Protein AF-A0A970XMC8-F1 (afdb_monomer)

Sequence (327 aa):
MIIKITETGSLKNILENMGYLFPCGGKGLCGRCKITASEFSPTSLDKRFLSEHELSEGIRLACDKEVVEPVEIDCELREKPKDIKPEHPASYVIFGEKETEIGLTDDGMILENIVLPSCPPITTELKAQFNLHAIEMFEKFKVAKAETIIILGTPERVKAITNIDVPFKYGDMYYAIDMNLPGEDVYIPPVPTPETGSHDLVELLDIPENSLVISGPVFMYKGEDILCITSDKDCISGYGKLAFKATLQYFIQETKPENIFTFENVKESIEAGAKLIERRARYLATELLISNKRKAELNRLAKRTVTMAIADDDLWQDILSKIKLED

Foldseek 3Di:
DKDKDADWFQLLVVVVVVQFDDPQSLPLPPLPFKKQFQPDDEDPSCVVRPDPVCVVSRIHRRSPDTGPHIGIMGGPTDGLPPQDLAPQKEKEWEQEPFWIKIFIDHLLHTNDIDIGGHDPLAQVVLQVVHQVVVVVVCVVSVHQAHQEYEYWYQQSNCCRQPVDDDQDLAWDKDAVVSRVHRYGIYIYGGPLDNGDISLRLLQCLPPDALEWEAEQQWIWHRHQFTEIEGQDNCCPDDLNVLSSLLVLVVCCVPSVGPAYEYCDPDPSSVVVVHDHDHRCSSSSSSVVVNDPPSSVSSSVNSVRYDYDDCPPPPSSVVSSVPDDDDD

Nearest PDB structures (foldseek):
  3vov-assembly1_C  TM=4.344E-01  e=2.287E-04  Thermus thermophilus HB8
  1saz-assembly1_A  TM=3.783E-01  e=1.322E-03  Thermotoga maritima
  8ow9-assembly3_C  TM=3.415E-01  e=9.871E-04  Tannerella forsythia
  8ow9-assembly1_B  TM=3.361E-01  e=3.790E-03  Tannerella forsythia
  4czj-assembly1_A  TM=1.721E-01  e=1.543E-02  Caulobacter vibrioides

Solvent-accessible surface area (backbone atoms only — not comparable to full-atom values): 17811 Å² total; per-residue (Å²): 84,82,44,82,42,78,70,68,45,52,41,39,60,54,40,45,74,76,34,38,52,47,96,65,77,44,69,80,80,73,69,73,45,48,28,39,36,68,88,58,80,86,50,76,66,35,66,70,63,48,53,72,67,46,48,72,72,18,44,39,52,40,45,84,37,71,32,86,61,71,45,68,32,37,42,73,58,51,63,57,69,93,77,64,70,60,88,55,34,27,30,42,36,36,42,45,91,69,36,28,38,41,34,41,27,34,85,54,40,79,76,48,71,52,77,42,76,39,72,66,69,40,41,70,53,49,46,48,58,48,49,56,55,52,48,55,51,24,61,74,47,73,43,92,53,22,57,35,31,38,57,30,18,35,42,64,40,45,26,31,53,64,74,50,85,70,56,36,48,59,50,52,79,45,57,13,67,86,54,77,43,75,33,51,27,28,38,38,61,32,26,46,34,86,81,46,22,26,40,60,59,53,51,51,74,85,48,63,75,42,22,33,37,37,55,86,43,34,38,38,34,33,52,97,46,29,45,33,39,71,50,33,88,49,52,83,48,78,67,19,29,48,35,38,53,23,51,54,51,40,46,50,69,76,66,57,49,82,40,42,36,22,63,59,98,45,68,72,48,47,77,72,60,31,43,77,45,80,87,48,40,74,61,53,50,30,44,45,75,74,27,70,68,53,46,54,51,50,33,54,50,26,65,36,40,44,75,53,82,56,87,82,34,69,66,40,49,56,46,41,75,69,62,74,89,77,134

Secondary structure (DSSP, 8-state):
-EEEE-S-EEHHHHHHHTTBPPTTTTSSSSS--EEE-TTSPP-HHHHHHS-HHHHHTTEEEGGG-EESS-EEEEE-PPB--TT---SSEEEEEEE-SSEEEEEEEETTEEEEEEEEEPPPS-HHHHHHHHHHHHHHHHHHHT-SSEEEEEEEE-HHHHHHHH---S-BSS-EEEEGGGGT-SEEEEEE--B-SSS--HHHHHHGGGSPSSEEEEETTEEEEESSSEEEEE--S--SSHHHHHHHHHHHHHHHHHH--SEEEESS--HHHHHTTPEE----HHHHHHHHHH-HHHHHHHHHHHHHEEE--GGG-HHHHHHHHH-----

Structure (mmCIF, N/CA/C/O backbone):
data_AF-A0A970XMC8-F1
#
_entry.id   AF-A0A970XMC8-F1
#
loop_
_atom_site.group_PDB
_atom_site.id
_atom_site.type_symbol
_atom_site.label_atom_id
_atom_site.label_alt_id
_atom_site.label_comp_id
_atom_site.label_asym_id
_atom_site.label_entity_id
_atom_site.label_seq_id
_atom_site.pdbx_PDB_ins_code
_atom_site.Cartn_x
_atom_site.Cartn_y
_atom_site.Cartn_z
_atom_site.occupancy
_atom_site.B_iso_or_equiv
_atom_site.auth_seq_id
_atom_site.auth_comp_id
_atom_site.auth_asym_id
_atom_site.auth_atom_id
_atom_site.pdbx_PDB_model_num
ATOM 1 N N . MET A 1 1 ? -20.602 22.539 12.066 1.00 83.56 1 MET A N 1
ATOM 2 C CA . MET A 1 1 ? -20.183 23.162 13.344 1.00 83.56 1 MET A CA 1
ATOM 3 C C . MET A 1 1 ? -19.227 24.307 13.050 1.00 83.56 1 MET A C 1
ATOM 5 O O . MET A 1 1 ? -18.286 24.098 12.298 1.00 83.56 1 MET A O 1
ATOM 9 N N . ILE A 1 2 ? -19.413 25.479 13.670 1.00 92.06 2 ILE A N 1
ATOM 10 C CA . ILE A 1 2 ? -18.514 26.625 13.451 1.00 92.06 2 ILE A CA 1
ATOM 11 C C . ILE A 1 2 ? -17.214 26.443 14.243 1.00 92.06 2 ILE A C 1
ATOM 13 O O . ILE A 1 2 ? -17.244 26.298 15.467 1.00 92.06 2 ILE A O 1
ATOM 17 N N . ILE A 1 3 ? -16.079 26.478 13.546 1.00 93.62 3 ILE A N 1
ATOM 18 C CA . ILE A 1 3 ? -14.730 26.389 14.112 1.00 93.62 3 ILE A CA 1
ATOM 19 C C . ILE A 1 3 ? -13.989 27.697 13.835 1.00 93.62 3 ILE A C 1
ATOM 21 O O . ILE A 1 3 ? -13.937 28.163 12.699 1.00 93.62 3 ILE A O 1
ATOM 25 N N . LYS A 1 4 ? -13.380 28.264 14.880 1.00 94.38 4 LYS A N 1
ATOM 26 C CA . LYS A 1 4 ? -12.479 29.417 14.781 1.00 94.38 4 LYS A CA 1
ATOM 27 C C . LYS A 1 4 ? -11.053 28.944 14.555 1.00 94.38 4 LYS A C 1
ATOM 29 O O . LYS A 1 4 ? -10.489 28.289 15.429 1.00 94.38 4 LYS A O 1
ATOM 34 N N . ILE A 1 5 ? -10.476 29.308 13.417 1.00 94.69 5 ILE A N 1
ATOM 35 C CA . ILE A 1 5 ? -9.085 29.022 13.084 1.00 94.69 5 ILE A CA 1
ATOM 36 C C . ILE A 1 5 ? -8.276 30.304 13.249 1.00 94.69 5 ILE A C 1
ATOM 38 O O . ILE A 1 5 ? -8.510 31.288 12.554 1.00 94.69 5 ILE A O 1
ATOM 42 N N . THR A 1 6 ? -7.338 30.304 14.195 1.00 92.44 6 THR A N 1
ATOM 43 C CA . THR A 1 6 ? -6.450 31.448 14.474 1.00 92.44 6 THR A CA 1
ATOM 44 C C . THR A 1 6 ? -5.011 31.210 14.028 1.00 92.44 6 THR A C 1
ATOM 46 O O . THR A 1 6 ? -4.219 32.147 13.990 1.00 92.44 6 THR A O 1
ATOM 49 N N . GLU A 1 7 ? -4.667 29.959 13.730 1.00 90.31 7 GLU A N 1
ATOM 50 C CA . GLU A 1 7 ? -3.353 29.545 13.241 1.00 90.31 7 GLU A CA 1
ATOM 51 C C . GLU A 1 7 ? -3.275 29.714 11.722 1.00 90.31 7 GLU A C 1
ATOM 53 O O . GLU A 1 7 ? -4.257 29.489 11.014 1.00 90.31 7 GLU A O 1
ATOM 58 N N . THR A 1 8 ? -2.105 30.104 11.218 1.00 92.62 8 THR A N 1
ATOM 59 C CA . THR A 1 8 ? -1.834 30.184 9.780 1.00 92.62 8 THR A CA 1
ATOM 60 C C . THR A 1 8 ? -1.193 28.893 9.272 1.00 92.62 8 THR A C 1
ATOM 62 O O . THR A 1 8 ? -0.542 28.167 10.025 1.00 92.62 8 THR A O 1
ATOM 65 N N . GLY A 1 9 ? -1.363 28.606 7.984 1.00 91.44 9 GLY A N 1
ATOM 66 C CA . GLY A 1 9 ? -0.831 27.413 7.325 1.00 91.44 9 GLY A CA 1
ATOM 67 C C . GLY A 1 9 ? -1.918 26.523 6.720 1.00 91.44 9 GLY A C 1
ATOM 68 O O . GLY A 1 9 ? -3.064 26.936 6.549 1.00 91.44 9 GLY A O 1
ATOM 69 N N . SER A 1 10 ? -1.568 25.277 6.399 1.00 95.19 10 SER A N 1
ATOM 70 C CA . SER A 1 10 ? -2.494 24.332 5.767 1.00 95.19 10 SER A CA 1
ATOM 71 C C . SER A 1 10 ? -3.699 24.034 6.657 1.00 95.19 10 SER A C 1
ATOM 73 O O . SER A 1 10 ? -3.563 23.460 7.743 1.00 95.19 10 SER A O 1
ATOM 75 N N . LEU A 1 11 ? -4.899 24.336 6.153 1.00 95.69 11 LEU A N 1
ATOM 76 C CA . LEU A 1 11 ? -6.152 24.075 6.861 1.00 95.69 11 LEU A CA 1
ATOM 77 C C . LEU A 1 11 ? -6.327 22.584 7.167 1.00 95.69 11 LEU A C 1
ATOM 79 O O . LEU A 1 11 ? -6.847 22.222 8.220 1.00 95.69 11 LEU A O 1
ATOM 83 N N . LYS A 1 12 ? -5.843 21.714 6.273 1.00 94.19 12 LYS A N 1
ATOM 84 C CA . LYS A 1 12 ? -5.821 20.265 6.485 1.00 94.19 12 LYS A CA 1
ATOM 85 C C . LYS A 1 12 ? -5.078 19.911 7.774 1.00 94.19 12 LYS A C 1
ATOM 87 O O . LYS A 1 12 ? -5.649 19.246 8.632 1.00 94.19 12 LYS A O 1
ATOM 92 N N . ASN A 1 13 ? -3.834 20.370 7.908 1.00 88.88 13 ASN A N 1
ATOM 93 C CA . ASN A 1 13 ? -2.983 20.028 9.047 1.00 88.88 13 ASN A CA 1
ATOM 94 C C . ASN A 1 13 ? -3.560 20.582 10.353 1.00 88.88 13 ASN A C 1
ATOM 96 O O . ASN A 1 13 ? -3.583 19.878 11.360 1.00 88.88 13 ASN A O 1
ATOM 100 N N . ILE A 1 14 ? -4.073 21.816 10.323 1.00 94.88 14 ILE A N 1
ATOM 101 C CA . ILE A 1 14 ? -4.727 22.434 11.483 1.00 94.88 14 ILE A CA 1
ATOM 102 C C . ILE A 1 14 ? -5.914 21.570 11.934 1.00 94.88 14 ILE A C 1
ATOM 104 O O . ILE A 1 14 ? -6.003 21.195 13.101 1.00 94.88 14 ILE A O 1
ATOM 108 N N . LEU A 1 15 ? -6.796 21.179 11.010 1.00 93.31 15 LEU A N 1
ATOM 109 C CA . LEU A 1 15 ? -7.957 20.349 11.335 1.00 93.31 15 LEU A CA 1
ATOM 110 C C . LEU A 1 15 ? -7.567 18.933 11.785 1.00 93.31 15 LEU A C 1
ATOM 112 O O . LEU A 1 15 ? -8.161 18.414 12.727 1.00 93.31 15 LEU A O 1
ATOM 116 N N . GLU A 1 16 ? -6.554 18.309 11.187 1.00 88.12 16 GLU A N 1
ATOM 117 C CA . GLU A 1 16 ? -6.047 17.009 11.650 1.00 88.12 16 GLU A CA 1
ATOM 118 C C . GLU A 1 16 ? -5.485 17.081 13.078 1.00 88.12 16 GLU A C 1
ATOM 120 O O . GLU A 1 16 ? -5.754 16.178 13.879 1.00 88.12 16 GLU A O 1
ATOM 125 N N . ASN A 1 17 ? -4.780 18.167 13.420 1.00 84.50 17 ASN A N 1
ATOM 126 C CA . ASN A 1 17 ? -4.265 18.432 14.768 1.00 84.50 17 ASN A CA 1
ATOM 127 C C . ASN A 1 17 ? -5.389 18.683 15.781 1.00 84.50 17 ASN A C 1
ATOM 129 O O . ASN A 1 17 ? -5.299 18.252 16.929 1.00 84.50 17 ASN A O 1
ATOM 133 N N . MET A 1 18 ? -6.481 19.316 15.347 1.00 88.81 18 MET A N 1
ATOM 134 C CA . MET A 1 18 ? -7.708 19.463 16.139 1.00 88.81 18 MET A CA 1
ATOM 135 C C . MET A 1 18 ? -8.515 18.158 16.245 1.00 88.81 18 MET A C 1
ATOM 137 O O . MET A 1 18 ? -9.539 18.118 16.927 1.00 88.81 18 MET A O 1
ATOM 141 N N . GLY A 1 19 ? -8.055 17.088 15.594 1.00 84.19 19 GLY A N 1
ATOM 142 C CA . GLY A 1 19 ? -8.651 15.766 15.673 1.00 84.19 19 GLY A CA 1
ATOM 143 C C . GLY A 1 19 ? -9.734 15.508 14.635 1.00 84.19 19 GLY A C 1
ATOM 144 O O . GLY A 1 19 ? -10.533 14.618 14.860 1.00 84.19 19 GLY A O 1
ATOM 145 N N . TYR A 1 20 ? -9.798 16.213 13.509 1.00 89.38 20 TYR A N 1
ATOM 146 C CA . TYR A 1 20 ? -10.735 15.886 12.425 1.00 89.38 20 TYR A CA 1
ATOM 147 C C . TYR A 1 20 ? -10.155 14.845 11.459 1.00 89.38 20 TYR A C 1
ATOM 149 O O . TYR A 1 20 ? -8.945 14.762 11.240 1.00 89.38 20 TYR A O 1
ATOM 157 N N . LEU A 1 21 ? -11.033 14.029 10.873 1.00 82.50 21 LEU A N 1
ATOM 158 C CA . LEU A 1 21 ? -10.689 13.011 9.883 1.00 82.50 21 LEU A CA 1
ATOM 159 C C . LEU A 1 21 ? -10.948 13.509 8.464 1.00 82.50 21 LEU A C 1
ATOM 161 O O . LEU A 1 21 ? -12.037 13.980 8.137 1.00 82.50 21 LEU A O 1
ATOM 165 N N . PHE A 1 22 ? -9.976 13.286 7.582 1.00 87.75 22 PHE A N 1
ATOM 166 C CA . PHE A 1 22 ? -10.156 13.474 6.149 1.00 87.75 22 PHE A CA 1
ATOM 167 C C . PHE A 1 22 ? -10.472 12.135 5.470 1.00 87.75 22 PHE A C 1
ATOM 169 O O . PHE A 1 22 ? -9.628 11.238 5.492 1.00 87.75 22 PHE A O 1
ATOM 176 N N . PRO A 1 23 ? -11.606 11.998 4.754 1.00 77.56 23 PRO A N 1
ATOM 177 C CA . PRO A 1 23 ? -12.037 10.718 4.171 1.00 77.56 23 PRO A CA 1
ATOM 178 C C . PRO A 1 23 ? -11.107 10.091 3.119 1.00 77.56 23 PRO A C 1
ATOM 180 O O . PRO A 1 23 ? -11.383 9.000 2.635 1.00 77.56 23 PRO A O 1
ATOM 183 N N . CYS A 1 24 ? -10.070 10.804 2.681 1.00 76.94 24 CYS A N 1
ATOM 184 C CA . CYS A 1 24 ? -9.026 10.295 1.783 1.00 76.94 24 CYS A CA 1
ATOM 185 C C . CYS A 1 24 ? -7.613 10.653 2.278 1.00 76.94 24 CYS A C 1
ATOM 187 O O . CYS A 1 24 ? -6.687 10.730 1.474 1.00 76.94 24 CYS A O 1
ATOM 189 N N . GLY A 1 25 ? -7.464 10.990 3.566 1.00 79.69 25 GLY A N 1
ATOM 190 C CA . GLY A 1 25 ? -6.218 11.536 4.123 1.00 79.69 25 GLY A CA 1
ATOM 191 C C . GLY A 1 25 ? -5.861 12.936 3.601 1.00 79.69 25 GLY A C 1
ATOM 192 O O . GLY A 1 25 ? -4.703 13.335 3.615 1.00 79.69 25 GLY A O 1
ATOM 193 N N . GLY A 1 26 ? -6.841 13.671 3.065 1.00 85.81 26 GLY A N 1
ATOM 194 C CA . GLY A 1 26 ? -6.651 15.041 2.584 1.00 85.81 26 GLY A CA 1
ATOM 195 C C . GLY A 1 26 ? -5.879 15.143 1.264 1.00 85.81 26 GLY A C 1
ATOM 196 O O . GLY A 1 26 ? -5.198 16.130 1.032 1.00 85.81 26 GLY A O 1
ATOM 197 N N . LYS A 1 27 ? -5.982 14.134 0.391 1.00 80.62 27 LYS A N 1
ATOM 198 C CA . LYS A 1 27 ? -5.235 14.042 -0.881 1.00 80.62 27 LYS A CA 1
ATOM 199 C C . LYS A 1 27 ? -5.943 14.664 -2.096 1.00 80.62 27 LYS A C 1
ATOM 201 O O . LYS A 1 27 ? -5.482 14.511 -3.220 1.00 80.62 27 LYS A O 1
ATOM 206 N N . GLY A 1 28 ? -7.116 15.272 -1.908 1.00 86.69 28 GLY A N 1
ATOM 207 C CA . GLY A 1 28 ? -7.923 15.801 -3.015 1.00 86.69 28 GLY A CA 1
ATOM 208 C C . GLY A 1 28 ? -8.466 14.736 -3.979 1.00 86.69 28 GLY A C 1
ATOM 209 O O . GLY A 1 28 ? -8.611 14.973 -5.174 1.00 86.69 28 GLY A O 1
ATOM 210 N N . LEU A 1 29 ? -8.765 13.534 -3.480 1.00 78.12 29 LEU A N 1
ATOM 211 C CA . LEU A 1 29 ? -9.195 12.419 -4.337 1.00 78.12 29 LEU A CA 1
ATOM 212 C C . LEU A 1 29 ? -10.705 12.162 -4.324 1.00 78.12 29 LEU A C 1
ATOM 214 O O . LEU A 1 29 ? -11.212 11.530 -5.243 1.00 78.12 29 LEU A O 1
ATOM 218 N N . CYS A 1 30 ? -11.423 12.616 -3.291 1.00 76.81 30 CYS A N 1
ATOM 219 C CA . CYS A 1 30 ? -12.801 12.170 -3.053 1.00 76.81 30 CYS A CA 1
ATOM 220 C C . CYS A 1 30 ? -13.870 13.271 -3.015 1.00 76.81 30 CYS A C 1
ATOM 222 O O . CYS A 1 30 ? -15.047 12.935 -3.009 1.00 76.81 30 CYS A O 1
ATOM 224 N N . GLY A 1 31 ? -13.508 14.556 -2.925 1.00 88.38 31 GLY A N 1
ATOM 225 C CA . GLY A 1 31 ? -14.493 15.647 -2.820 1.00 88.38 31 GLY A CA 1
ATOM 226 C C . GLY A 1 31 ? -15.345 15.655 -1.537 1.00 88.38 31 GLY A C 1
ATOM 227 O O . GLY A 1 31 ? -16.358 16.344 -1.479 1.00 88.38 31 GLY A O 1
ATOM 228 N N . ARG A 1 32 ? -14.965 14.881 -0.506 1.00 88.62 32 ARG A N 1
ATOM 229 C CA . ARG A 1 32 ? -15.770 14.684 0.720 1.00 88.62 32 ARG A CA 1
ATOM 230 C C . ARG A 1 32 ? -15.373 15.560 1.909 1.00 88.62 32 ARG A C 1
ATOM 232 O O . ARG A 1 32 ? -16.013 15.478 2.945 1.00 88.62 32 ARG A O 1
ATOM 239 N N . CYS A 1 33 ? -14.319 16.368 1.799 1.00 93.69 33 CYS A N 1
ATOM 240 C CA . CYS A 1 33 ? -13.884 17.247 2.890 1.00 93.69 33 CYS A CA 1
ATOM 241 C C . CYS A 1 33 ? -14.518 18.637 2.798 1.00 93.69 33 CYS A C 1
ATOM 243 O O . CYS A 1 33 ? -13.817 19.645 2.771 1.00 93.69 33 CYS A O 1
ATOM 245 N N . LYS A 1 34 ? -15.845 18.671 2.671 1.00 94.12 34 LYS A N 1
ATOM 246 C CA . LYS A 1 34 ? -16.593 19.909 2.469 1.00 94.12 34 LYS A CA 1
ATOM 247 C C . LYS A 1 34 ? -16.615 20.744 3.749 1.00 94.12 34 LYS A C 1
ATOM 249 O O . LYS A 1 34 ? -16.816 20.215 4.840 1.00 94.12 34 LYS A O 1
ATOM 254 N N . ILE A 1 35 ? -16.402 22.038 3.576 1.00 95.50 35 ILE A N 1
ATOM 255 C CA . ILE A 1 35 ? -16.560 23.085 4.583 1.00 95.50 35 ILE A CA 1
ATOM 256 C C . ILE A 1 35 ? -17.308 24.250 3.941 1.00 95.50 35 ILE A C 1
ATOM 258 O O . ILE A 1 35 ? -17.208 24.441 2.726 1.00 95.50 35 ILE A O 1
ATOM 262 N N . THR A 1 36 ? -17.995 25.055 4.738 1.00 96.38 36 THR A N 1
ATOM 263 C CA . THR A 1 36 ? -18.555 26.333 4.281 1.00 96.38 36 THR A CA 1
ATOM 264 C C . THR A 1 36 ? -17.663 27.453 4.788 1.00 96.38 36 THR A C 1
ATOM 266 O O . THR A 1 36 ? -17.520 27.642 5.996 1.00 96.38 36 THR A O 1
ATOM 269 N N . ALA A 1 37 ? -17.017 28.148 3.854 1.00 92.88 37 ALA A N 1
ATOM 270 C CA . ALA A 1 37 ? -16.046 29.203 4.122 1.00 92.88 37 ALA A CA 1
ATOM 271 C C . ALA A 1 37 ? -15.888 30.066 2.861 1.00 92.88 37 ALA A C 1
ATOM 273 O O . ALA A 1 37 ? -15.104 29.760 1.954 1.00 92.88 37 ALA A O 1
ATOM 274 N N . SER A 1 38 ? -16.694 31.125 2.780 1.00 88.44 38 SER A N 1
ATOM 275 C CA . SER A 1 38 ? -16.763 32.023 1.618 1.00 88.44 38 SER A CA 1
ATOM 276 C C . SER A 1 38 ? -15.480 32.835 1.392 1.00 88.44 38 SER A C 1
ATOM 278 O O . SER A 1 38 ? -15.210 33.269 0.272 1.00 88.44 38 SER A O 1
ATOM 280 N N . GLU A 1 39 ? -14.674 32.975 2.440 1.00 89.50 39 GLU A N 1
ATOM 281 C CA . GLU A 1 39 ? -13.392 33.671 2.501 1.00 89.50 39 GLU A CA 1
ATOM 282 C C . GLU A 1 39 ? -12.324 32.978 1.646 1.00 89.50 39 GLU A C 1
ATOM 284 O O . GLU A 1 39 ? -11.429 33.630 1.106 1.00 89.50 39 GLU A O 1
ATOM 289 N N . PHE A 1 40 ? -12.425 31.657 1.464 1.00 93.62 40 PHE A N 1
ATOM 290 C CA . PHE A 1 40 ? -11.534 30.935 0.564 1.00 93.62 40 PHE A CA 1
ATOM 291 C C . PHE A 1 40 ? -11.996 31.061 -0.889 1.00 93.62 40 PHE A C 1
ATOM 293 O O . PHE A 1 40 ? -13.154 30.811 -1.244 1.00 93.62 40 PHE A O 1
ATOM 300 N N . SER A 1 41 ? -11.050 31.356 -1.779 1.00 93.75 41 SER A N 1
ATOM 301 C CA . SER A 1 41 ? -11.297 31.310 -3.222 1.00 93.75 41 SER A CA 1
ATOM 302 C C . SER A 1 41 ? -11.427 29.860 -3.724 1.00 93.75 41 SER A C 1
ATOM 304 O O . SER A 1 41 ? -10.675 28.995 -3.268 1.00 93.75 41 SER A O 1
ATOM 306 N N . PRO A 1 42 ? -12.337 29.569 -4.678 1.00 94.75 42 PRO A N 1
ATOM 307 C CA . PRO A 1 42 ? -12.413 28.259 -5.318 1.00 94.75 42 PRO A CA 1
ATOM 308 C C . PRO A 1 42 ? -11.127 27.897 -6.070 1.00 94.75 42 PRO A C 1
ATOM 310 O O . PRO A 1 42 ? -10.622 28.664 -6.892 1.00 94.75 42 PRO A O 1
ATOM 313 N N . THR A 1 43 ? -10.651 26.682 -5.851 1.00 95.00 43 THR A N 1
ATOM 314 C CA . THR A 1 43 ? -9.489 26.069 -6.506 1.00 95.00 43 THR A CA 1
ATOM 315 C C . THR A 1 43 ? -9.903 25.231 -7.724 1.00 95.00 43 THR A C 1
ATOM 317 O O . THR A 1 43 ? -11.088 25.044 -8.016 1.00 95.00 43 THR A O 1
ATOM 320 N N . SER A 1 44 ? -8.923 24.686 -8.453 1.00 94.44 44 SER A N 1
ATOM 321 C CA . SER A 1 44 ? -9.178 23.675 -9.491 1.00 94.44 44 SER A CA 1
ATOM 322 C C . SER A 1 44 ? -9.790 22.394 -8.918 1.00 94.44 44 SER A C 1
ATOM 324 O O . SER A 1 44 ? -10.585 21.742 -9.595 1.00 94.44 44 SER A O 1
ATOM 326 N N . LEU A 1 45 ? -9.459 22.050 -7.672 1.00 92.81 45 LEU A N 1
ATOM 327 C CA . LEU A 1 45 ? -9.987 20.879 -6.991 1.00 92.81 45 LEU A CA 1
ATOM 328 C C . LEU A 1 45 ? -11.455 21.064 -6.604 1.00 92.81 45 LEU A C 1
ATOM 330 O O . LEU A 1 45 ? -12.260 20.162 -6.826 1.00 92.81 45 LEU A O 1
ATOM 334 N N . ASP A 1 46 ? -11.815 22.242 -6.093 1.00 96.06 46 ASP A N 1
ATOM 335 C CA . ASP A 1 46 ? -13.208 22.578 -5.788 1.00 96.06 46 ASP A CA 1
ATOM 336 C C . ASP A 1 46 ? -14.068 22.447 -7.046 1.00 96.06 46 ASP A C 1
ATOM 338 O O . ASP A 1 46 ? -15.063 21.731 -7.047 1.00 96.06 46 ASP A O 1
ATOM 342 N N . LYS A 1 47 ? -13.618 23.041 -8.158 1.00 95.75 47 LYS A N 1
ATOM 343 C CA . LYS A 1 47 ? -14.312 22.977 -9.456 1.00 95.75 47 LYS A CA 1
ATOM 344 C C . LYS A 1 47 ? -14.428 21.561 -10.022 1.00 95.75 47 LYS A C 1
ATOM 346 O O . LYS A 1 47 ? -15.282 21.310 -10.863 1.00 95.75 47 LYS A O 1
ATOM 351 N N . ARG A 1 48 ? -13.559 20.640 -9.597 1.00 94.19 48 ARG A N 1
ATOM 352 C CA . ARG A 1 48 ? -13.595 19.237 -10.026 1.00 94.19 48 ARG A CA 1
ATOM 353 C C . ARG A 1 48 ? -14.699 18.441 -9.326 1.00 94.19 48 ARG A C 1
ATOM 355 O O . ARG A 1 48 ? -15.202 17.490 -9.917 1.00 94.19 48 ARG A O 1
ATOM 362 N N . PHE A 1 49 ? -15.033 18.779 -8.081 1.00 91.06 49 PHE A N 1
ATOM 363 C CA . PHE A 1 49 ? -15.908 17.959 -7.229 1.00 91.06 49 PHE A CA 1
ATOM 364 C C . PHE A 1 49 ? -17.196 18.652 -6.775 1.00 91.06 49 PHE A C 1
ATOM 366 O O . PHE A 1 49 ? -18.120 17.957 -6.358 1.00 91.06 49 PHE A O 1
ATOM 373 N N . LEU A 1 50 ? -17.253 19.983 -6.817 1.00 94.00 50 LEU A N 1
ATOM 374 C CA . LEU A 1 50 ? -18.388 20.785 -6.368 1.00 94.00 50 LEU A CA 1
ATOM 375 C C . LEU A 1 50 ? -19.118 21.389 -7.568 1.00 94.00 50 LEU A C 1
ATOM 377 O O . LEU A 1 50 ? -18.502 21.805 -8.551 1.00 94.00 50 LEU A O 1
ATOM 381 N N . SER A 1 51 ? -20.441 21.453 -7.470 1.00 94.50 51 SER A N 1
ATOM 382 C CA . SER A 1 51 ? -21.298 22.144 -8.432 1.00 94.50 51 SER A CA 1
ATOM 383 C C . SER A 1 51 ? -21.185 23.667 -8.307 1.00 94.50 51 SER A C 1
ATOM 385 O O . SER A 1 51 ? -20.788 24.200 -7.271 1.00 94.50 51 SER A O 1
ATOM 387 N N . GLU A 1 52 ? -21.591 24.397 -9.349 1.00 95.44 52 GLU A N 1
ATOM 388 C CA . GLU A 1 52 ? -21.626 25.868 -9.309 1.00 95.44 52 GLU A CA 1
ATOM 389 C C . GLU A 1 52 ? -22.521 26.406 -8.183 1.00 95.44 52 GLU A C 1
ATOM 391 O O . GLU A 1 52 ? -22.183 27.413 -7.564 1.00 95.44 52 GLU A O 1
ATOM 396 N N . HIS A 1 53 ? -23.618 25.704 -7.873 1.00 95.12 53 HIS A N 1
ATOM 397 C CA . HIS A 1 53 ? -24.498 26.039 -6.754 1.00 95.12 53 HIS A CA 1
ATOM 398 C C . HIS A 1 53 ? -23.756 25.951 -5.417 1.00 95.12 53 HIS A C 1
ATOM 400 O O . HIS A 1 53 ? -23.703 26.933 -4.684 1.00 95.12 53 HIS A O 1
ATOM 406 N N . GLU A 1 54 ? -23.100 24.821 -5.142 1.00 95.06 54 GLU A N 1
ATOM 407 C CA . GLU A 1 54 ? -22.317 24.631 -3.914 1.00 95.06 54 GLU A CA 1
ATOM 408 C C . GLU A 1 54 ? -21.201 25.680 -3.788 1.00 95.06 54 GLU A C 1
ATOM 410 O O . GLU A 1 54 ? -20.988 26.255 -2.720 1.00 95.06 54 GLU A O 1
ATOM 415 N N . LEU A 1 55 ? -20.513 25.994 -4.892 1.00 95.50 55 LEU A N 1
ATOM 416 C CA . LEU A 1 55 ? -19.496 27.047 -4.905 1.00 95.50 55 LEU A CA 1
ATOM 417 C C . LEU A 1 55 ? -20.084 28.423 -4.563 1.00 95.50 55 LEU A C 1
ATOM 419 O O . LEU A 1 55 ? -19.439 29.184 -3.831 1.00 95.50 55 LEU A O 1
ATOM 423 N N . SER A 1 56 ? -21.284 28.728 -5.069 1.00 94.69 56 SER A N 1
ATOM 424 C CA . SER A 1 56 ? -22.002 29.982 -4.805 1.00 94.69 56 SER A CA 1
ATOM 425 C C . SER A 1 56 ? -22.500 30.097 -3.362 1.00 94.69 56 SER A C 1
ATOM 427 O O . SER A 1 56 ? -22.534 31.197 -2.818 1.00 94.69 56 SER A O 1
ATOM 429 N N . GLU A 1 57 ? -22.781 28.967 -2.712 1.00 95.31 57 GLU A N 1
ATOM 430 C CA . GLU A 1 57 ? -23.133 28.885 -1.289 1.00 95.31 57 GLU A CA 1
ATOM 431 C C . GLU A 1 57 ? -21.909 28.979 -0.361 1.00 95.31 57 GLU A C 1
ATOM 433 O O . GLU A 1 57 ? -22.045 28.943 0.859 1.00 95.31 57 GLU A O 1
ATOM 438 N N . GLY A 1 58 ? -20.699 29.123 -0.915 1.00 95.31 58 GLY A N 1
ATOM 439 C CA . GLY A 1 58 ? -19.466 29.231 -0.133 1.00 95.31 58 GLY A CA 1
ATOM 440 C C . GLY A 1 58 ? -18.866 27.884 0.276 1.00 95.31 58 GLY A C 1
ATOM 441 O O . GLY A 1 58 ? -17.946 27.862 1.095 1.00 95.31 58 GLY A O 1
ATOM 442 N N . ILE A 1 59 ? -19.329 26.771 -0.302 1.00 96.31 59 ILE A N 1
ATOM 443 C CA . ILE A 1 59 ? -18.774 25.441 -0.031 1.00 96.31 59 ILE A CA 1
ATOM 444 C C . ILE A 1 59 ? -17.411 25.302 -0.709 1.00 96.31 59 ILE A C 1
ATOM 446 O O . ILE A 1 59 ? -17.216 25.687 -1.869 1.00 96.31 59 ILE A O 1
ATOM 450 N N . ARG A 1 60 ? -16.453 24.743 0.026 1.00 96.62 60 ARG A N 1
ATOM 451 C CA . ARG A 1 60 ? -15.075 24.482 -0.395 1.00 96.62 60 ARG A CA 1
ATOM 452 C C . ARG A 1 60 ? -14.625 23.116 0.108 1.00 96.62 60 ARG A C 1
ATOM 454 O O . ARG A 1 60 ? -15.178 22.580 1.063 1.00 96.62 60 ARG A O 1
ATOM 461 N N . LEU A 1 61 ? -13.597 22.555 -0.509 1.00 96.06 61 LEU A N 1
ATOM 462 C CA . LEU A 1 61 ? -12.865 21.404 0.003 1.00 96.06 61 LEU A CA 1
ATOM 463 C C . LEU A 1 61 ? -11.741 21.890 0.913 1.00 96.06 61 LEU A C 1
ATOM 465 O O . LEU A 1 61 ? -10.940 22.717 0.498 1.00 96.06 61 LEU A O 1
ATOM 469 N N . ALA A 1 62 ? -11.670 21.381 2.140 1.00 96.25 62 ALA A N 1
ATOM 470 C CA . ALA A 1 62 ? -10.694 21.817 3.139 1.00 96.25 62 ALA A CA 1
ATOM 471 C C . ALA A 1 62 ? -9.265 21.322 2.872 1.00 96.25 62 ALA A C 1
ATOM 473 O O . ALA A 1 62 ? -8.306 21.921 3.350 1.00 96.25 62 ALA A O 1
ATOM 474 N N . CYS A 1 63 ? -9.105 20.210 2.145 1.00 94.62 63 CYS A N 1
ATOM 475 C CA . CYS A 1 63 ? -7.822 19.511 2.053 1.00 94.62 63 CYS A CA 1
ATOM 476 C C . CYS A 1 63 ? -6.722 20.262 1.290 1.00 94.62 63 CYS A C 1
ATOM 478 O O . CYS A 1 63 ? -5.562 19.881 1.395 1.00 94.62 63 CYS A O 1
ATOM 480 N N . ASP A 1 64 ? -7.078 21.286 0.518 1.00 94.19 64 ASP A N 1
ATOM 481 C CA . ASP A 1 64 ? -6.169 22.067 -0.325 1.00 94.19 64 ASP A CA 1
ATOM 482 C C . ASP A 1 64 ? -6.250 23.580 -0.043 1.00 94.19 64 ASP A C 1
ATOM 484 O O . ASP A 1 64 ? -5.924 24.392 -0.909 1.00 94.19 64 ASP A O 1
ATOM 488 N N . LYS A 1 65 ? -6.708 23.972 1.155 1.00 95.81 65 LYS A N 1
ATOM 489 C CA . LYS A 1 65 ? -6.804 25.380 1.573 1.00 95.81 65 LYS A CA 1
ATOM 490 C C . LYS A 1 65 ? -5.681 25.774 2.516 1.00 95.81 65 LYS A C 1
ATOM 492 O O . LYS A 1 65 ? -5.276 24.997 3.379 1.00 95.81 65 LYS A O 1
ATOM 497 N N . GLU A 1 66 ? -5.241 27.017 2.360 1.00 95.75 66 GLU A N 1
ATOM 498 C CA . GLU A 1 66 ? -4.204 27.649 3.167 1.00 95.75 66 GLU A CA 1
ATOM 499 C C . GLU A 1 66 ? -4.816 28.820 3.942 1.00 95.75 66 GLU A C 1
ATOM 501 O O . GLU A 1 66 ? -5.459 29.693 3.355 1.00 95.75 66 GLU A O 1
ATOM 506 N N . VAL A 1 67 ? -4.625 28.835 5.257 1.00 95.88 67 VAL A N 1
ATOM 507 C CA . VAL A 1 67 ? -5.086 29.890 6.159 1.00 95.88 67 VAL A CA 1
ATOM 508 C C . VAL A 1 67 ? -4.000 30.956 6.258 1.00 95.88 67 VAL A C 1
ATOM 510 O O . VAL A 1 67 ? -2.919 30.703 6.788 1.00 95.88 67 VAL A O 1
ATOM 513 N N . VAL A 1 68 ? -4.279 32.154 5.750 1.00 94.56 68 VAL A N 1
ATOM 514 C CA . VAL A 1 68 ? -3.355 33.303 5.819 1.00 94.56 68 VAL A CA 1
ATOM 515 C C . VAL A 1 68 ? -3.750 34.320 6.889 1.00 94.56 68 VAL A C 1
ATOM 517 O O . VAL A 1 68 ? -2.894 35.035 7.402 1.00 94.56 68 VAL A O 1
ATOM 520 N N . GLU A 1 69 ? -5.028 34.347 7.262 1.00 92.94 69 GLU A N 1
ATOM 521 C CA . GLU A 1 69 ? -5.614 35.207 8.289 1.00 92.94 69 GLU A CA 1
ATOM 522 C C . GLU A 1 69 ? -6.654 34.401 9.085 1.00 92.94 69 GLU A C 1
ATOM 524 O O . GLU A 1 69 ? -7.156 33.397 8.566 1.00 92.94 69 GLU A O 1
ATOM 529 N N . PRO A 1 70 ? -6.988 34.799 10.329 1.00 94.31 70 PRO A N 1
ATOM 530 C CA . PRO A 1 70 ? -7.991 34.098 11.119 1.00 94.31 70 PRO A CA 1
ATOM 531 C C . PRO A 1 70 ? -9.332 33.988 10.390 1.00 94.31 70 PRO A C 1
ATOM 533 O O . PRO A 1 70 ? -9.846 34.980 9.874 1.00 94.31 70 PRO A O 1
ATOM 536 N N . VAL A 1 71 ? -9.911 32.790 10.383 1.00 95.12 71 VAL A N 1
ATOM 537 C CA . VAL A 1 71 ? -11.134 32.477 9.633 1.00 95.12 71 VAL A CA 1
ATOM 538 C C . VAL A 1 71 ? -12.092 31.648 10.482 1.00 95.12 71 VAL A C 1
ATOM 540 O O . VAL A 1 71 ? -11.678 30.811 11.290 1.00 95.12 71 VAL A O 1
ATOM 543 N N . GLU A 1 72 ? -13.388 31.884 10.304 1.00 95.69 72 GLU A N 1
ATOM 544 C CA . GLU A 1 72 ? -14.442 31.019 10.824 1.00 95.69 72 GLU A CA 1
ATOM 545 C C . GLU A 1 72 ? -14.923 30.105 9.703 1.00 95.69 72 GLU A C 1
ATOM 547 O O . GLU A 1 72 ? -15.249 30.569 8.615 1.00 95.69 72 GLU A O 1
ATOM 552 N N . ILE A 1 73 ? -14.959 28.802 9.962 1.00 95.56 73 ILE A N 1
ATOM 553 C CA . ILE A 1 73 ? -15.448 27.825 8.989 1.00 95.56 73 ILE A CA 1
ATOM 554 C C . ILE A 1 73 ? -16.607 27.040 9.581 1.00 95.56 73 ILE A C 1
ATOM 556 O O . ILE A 1 73 ? -16.562 26.661 10.754 1.00 95.56 73 ILE A O 1
ATOM 560 N N . ASP A 1 74 ? -17.617 26.738 8.770 1.00 96.06 74 ASP A N 1
ATOM 561 C CA . ASP A 1 74 ? -18.570 25.687 9.110 1.00 96.06 74 ASP A CA 1
ATOM 562 C C . ASP A 1 74 ? -18.011 24.344 8.640 1.00 96.06 74 ASP A C 1
ATOM 564 O O . ASP A 1 74 ? -17.834 24.098 7.444 1.00 96.06 74 ASP A O 1
ATOM 568 N N . CYS A 1 75 ? -17.670 23.490 9.597 1.00 89.69 75 CYS A N 1
ATOM 569 C CA . CYS A 1 75 ? -17.045 22.205 9.357 1.00 89.69 75 CYS A CA 1
ATOM 570 C C . CYS A 1 75 ? -18.024 21.067 9.651 1.00 89.69 75 CYS A C 1
ATOM 572 O O . CYS A 1 75 ? -18.578 20.968 10.753 1.00 89.69 75 CYS A O 1
ATOM 574 N N . GLU A 1 76 ? -18.198 20.187 8.666 1.00 85.38 76 GLU A N 1
ATOM 575 C CA . GLU A 1 76 ? -18.977 18.945 8.774 1.00 85.38 76 GLU A CA 1
ATOM 576 C C . GLU A 1 76 ? -18.084 17.695 8.790 1.00 85.38 76 GLU A C 1
ATOM 578 O O . GLU A 1 76 ? -18.571 16.563 8.748 1.00 85.38 76 GLU A O 1
ATOM 583 N N . LEU A 1 77 ? -16.760 17.874 8.838 1.00 85.00 77 LEU A N 1
ATOM 584 C CA . LEU A 1 77 ? -15.840 16.751 8.955 1.00 85.00 77 LEU A CA 1
ATOM 585 C C . LEU A 1 77 ? -16.074 16.003 10.267 1.00 85.00 77 LEU A C 1
ATOM 587 O O . LEU A 1 77 ? -16.314 16.590 11.321 1.00 85.00 77 LEU A O 1
ATOM 591 N N . ARG A 1 78 ? -15.945 14.679 10.199 1.00 81.69 78 ARG A N 1
ATOM 592 C CA . ARG A 1 78 ? -16.050 13.813 11.370 1.00 81.69 78 ARG A CA 1
ATOM 593 C C . ARG A 1 78 ? -14.840 14.033 12.282 1.00 81.69 78 ARG A C 1
ATOM 595 O O . ARG A 1 78 ? -13.703 13.908 11.830 1.00 81.69 78 ARG A O 1
ATOM 602 N N . GLU A 1 79 ? -15.076 14.309 13.562 1.00 80.25 79 GLU A N 1
ATOM 603 C CA . GLU A 1 79 ? -14.031 14.229 14.588 1.00 80.25 79 GLU A CA 1
ATOM 604 C C . GLU A 1 79 ? -13.565 12.770 14.749 1.00 80.25 79 GLU A C 1
ATOM 606 O O . GLU A 1 79 ? -14.375 11.839 14.755 1.00 80.25 79 GLU A O 1
ATOM 611 N N . LYS A 1 80 ? -12.255 12.571 14.917 1.00 67.38 80 LYS A N 1
ATOM 612 C CA . LYS A 1 80 ? -11.655 11.380 15.518 1.00 67.38 80 LYS A CA 1
ATOM 613 C C . LYS A 1 80 ? -12.339 11.196 16.868 1.00 67.38 80 LYS A C 1
ATOM 615 O O . LYS A 1 80 ? -12.229 12.084 17.719 1.00 67.38 80 LYS A O 1
ATOM 620 N N . PRO A 1 81 ? -13.088 10.110 17.082 1.00 59.59 81 PRO A N 1
ATOM 621 C CA . PRO A 1 81 ? -13.810 9.993 18.331 1.00 59.59 81 PRO A CA 1
ATOM 622 C C . PRO A 1 81 ? -12.805 9.797 19.470 1.00 59.59 81 PRO A C 1
ATOM 624 O O . PRO A 1 81 ? -11.865 9.012 19.365 1.00 59.59 81 PRO A O 1
ATOM 627 N N . LYS A 1 82 ? -12.980 10.595 20.527 1.00 57.03 82 LYS A N 1
ATOM 628 C CA . LYS A 1 82 ? -11.983 10.796 21.591 1.00 57.03 82 LYS A CA 1
ATOM 629 C C . LYS A 1 82 ? -11.845 9.593 22.534 1.00 57.03 82 LYS A C 1
ATOM 631 O O . LYS A 1 82 ? -10.808 9.461 23.162 1.00 57.03 82 LYS A O 1
ATOM 636 N N . ASP A 1 83 ? -12.845 8.708 22.547 1.00 59.78 83 ASP A N 1
ATOM 637 C CA . ASP A 1 83 ? -12.875 7.435 23.275 1.00 59.78 83 ASP A CA 1
ATOM 638 C C . ASP A 1 83 ? -13.684 6.400 22.464 1.00 59.78 83 ASP A C 1
ATOM 640 O O . ASP A 1 83 ? -14.849 6.126 22.762 1.00 59.78 83 ASP A O 1
ATOM 644 N N . ILE A 1 84 ? -13.113 5.849 21.387 1.00 67.06 84 ILE A N 1
ATOM 645 C CA . ILE A 1 84 ? -13.727 4.691 20.714 1.00 67.06 84 ILE A CA 1
ATOM 646 C C . ILE A 1 84 ? -13.396 3.460 21.546 1.00 67.06 84 ILE A C 1
ATOM 648 O O . ILE A 1 84 ? -12.232 3.078 21.640 1.00 67.06 84 ILE A O 1
ATOM 652 N N . LYS A 1 85 ? -14.413 2.814 22.119 1.00 77.62 85 LYS A N 1
ATOM 653 C CA . LYS A 1 85 ? -14.293 1.395 22.443 1.00 77.62 85 LYS A CA 1
ATOM 654 C C . LYS A 1 85 ? -14.540 0.631 21.139 1.00 77.62 85 LYS A C 1
ATOM 656 O O . LYS A 1 85 ? -15.664 0.724 20.651 1.00 77.62 85 LYS A O 1
ATOM 661 N N . PRO A 1 86 ? -13.545 -0.077 20.584 1.00 84.75 86 PRO A N 1
ATOM 662 C CA . PRO A 1 86 ? -13.723 -0.759 19.308 1.00 84.75 86 PRO A CA 1
ATOM 663 C C . PRO A 1 86 ? -14.803 -1.834 19.416 1.00 84.75 86 PRO A C 1
ATOM 665 O O . PRO A 1 86 ? -14.817 -2.585 20.401 1.00 84.75 86 PRO A O 1
ATOM 668 N N . GLU A 1 87 ? -15.695 -1.898 18.432 1.00 86.06 87 GLU A N 1
ATOM 669 C CA . GLU A 1 87 ? -16.701 -2.965 18.333 1.00 86.06 87 GLU A CA 1
ATOM 670 C C . GLU A 1 87 ? -16.140 -4.164 17.569 1.00 86.06 87 GLU A C 1
ATOM 672 O O . GLU A 1 87 ? -16.302 -5.296 18.022 1.00 86.06 87 GLU A O 1
ATOM 677 N N . HIS A 1 88 ? -15.411 -3.891 16.485 1.00 90.19 88 HIS A N 1
ATOM 678 C CA . HIS A 1 88 ? -14.772 -4.859 15.598 1.00 90.19 88 HIS A CA 1
ATOM 679 C C . HIS A 1 88 ? -13.281 -4.524 15.434 1.00 90.19 88 HIS A C 1
ATOM 681 O O . HIS A 1 88 ? -12.841 -4.101 14.356 1.00 90.19 88 HIS A O 1
ATOM 687 N N . PRO A 1 89 ? -12.477 -4.657 16.512 1.00 93.94 89 PRO A N 1
ATOM 688 C CA . PRO A 1 89 ? -11.073 -4.281 16.483 1.00 93.94 89 PRO A CA 1
ATOM 689 C C . PRO A 1 89 ? -10.307 -5.152 15.491 1.00 93.94 89 PRO A C 1
ATOM 691 O O . PRO A 1 89 ? -10.222 -6.365 15.654 1.00 93.94 89 PRO A O 1
ATOM 694 N N . ALA A 1 90 ? -9.658 -4.536 14.517 1.00 96.50 90 ALA A N 1
ATOM 695 C CA . ALA A 1 90 ? -8.742 -5.209 13.608 1.00 96.50 90 ALA A CA 1
ATOM 696 C C . ALA A 1 90 ? -7.395 -4.490 13.598 1.00 96.50 90 ALA A C 1
ATOM 698 O O . ALA A 1 90 ? -7.320 -3.289 13.850 1.00 96.50 90 ALA A O 1
ATOM 699 N N . SER A 1 91 ? -6.315 -5.203 13.305 1.00 97.25 91 SER A N 1
ATOM 700 C CA . SER A 1 91 ? -4.975 -4.619 13.249 1.00 97.25 91 SER A CA 1
ATOM 701 C C . SER A 1 91 ? -4.360 -4.813 11.873 1.00 97.25 91 SER A C 1
ATOM 703 O O . SER A 1 91 ? -4.676 -5.763 11.160 1.00 97.25 91 SER A O 1
ATOM 705 N N . TYR A 1 92 ? -3.470 -3.910 11.488 1.00 97.94 92 TYR A N 1
ATOM 706 C CA . TYR A 1 92 ? -2.620 -4.098 10.325 1.00 97.94 92 TYR A CA 1
ATOM 707 C C . TYR A 1 92 ? -1.157 -3.947 10.707 1.00 97.94 92 TYR A C 1
ATOM 709 O O . TYR A 1 92 ? -0.804 -3.204 11.626 1.00 97.94 92 TYR A O 1
ATOM 717 N N . VAL A 1 93 ? -0.305 -4.618 9.943 1.00 98.31 93 VAL A N 1
ATOM 718 C CA . VAL A 1 93 ? 1.133 -4.380 9.942 1.00 98.31 93 VAL A CA 1
ATOM 719 C C . VAL A 1 93 ? 1.651 -4.322 8.513 1.00 98.31 93 VAL A C 1
ATOM 721 O O . VAL A 1 93 ? 1.278 -5.138 7.670 1.00 98.31 93 VAL A O 1
ATOM 724 N N . ILE A 1 94 ? 2.507 -3.343 8.241 1.00 97.88 94 ILE A N 1
ATOM 725 C CA . ILE A 1 94 ? 3.234 -3.177 6.985 1.00 97.88 94 ILE A CA 1
ATOM 726 C C . ILE A 1 94 ? 4.719 -3.293 7.305 1.00 97.88 94 ILE A C 1
ATOM 728 O O . ILE A 1 94 ? 5.333 -2.349 7.795 1.00 97.88 94 ILE A O 1
ATOM 732 N N . PHE A 1 95 ? 5.302 -4.454 7.023 1.00 97.00 95 PHE A N 1
ATOM 733 C CA . PHE A 1 95 ? 6.735 -4.694 7.151 1.00 97.00 95 PHE A CA 1
ATOM 734 C C . PHE A 1 95 ? 7.468 -4.206 5.893 1.00 97.00 95 PHE A C 1
ATOM 736 O O . PHE A 1 95 ? 7.704 -4.978 4.956 1.00 97.00 95 PHE A O 1
ATOM 743 N N . GLY A 1 96 ? 7.810 -2.918 5.867 1.00 92.06 96 GLY A N 1
ATOM 744 C CA . GLY A 1 96 ? 8.616 -2.305 4.813 1.00 92.06 96 GLY A CA 1
ATOM 745 C C . GLY A 1 96 ? 10.122 -2.517 5.001 1.00 92.06 96 GLY A C 1
ATOM 746 O O . GLY A 1 96 ? 10.599 -2.969 6.044 1.00 92.06 96 GLY A O 1
ATOM 747 N N . GLU A 1 97 ? 10.895 -2.168 3.971 1.00 88.62 97 GLU A N 1
ATOM 748 C CA . GLU A 1 97 ? 12.367 -2.246 3.988 1.00 88.62 97 GLU A CA 1
ATOM 749 C C . GLU A 1 97 ? 12.998 -1.258 4.984 1.00 88.62 97 GLU A C 1
ATOM 751 O O . GLU A 1 97 ? 13.943 -1.602 5.687 1.00 88.62 97 GLU A O 1
ATOM 756 N N . LYS A 1 98 ? 12.464 -0.032 5.068 1.00 89.12 98 LYS A N 1
ATOM 757 C CA . LYS A 1 98 ? 13.002 1.040 5.928 1.00 89.12 98 LYS A CA 1
ATOM 758 C C . LYS A 1 98 ? 12.257 1.178 7.248 1.00 89.12 98 LYS A C 1
ATOM 760 O O . LYS A 1 98 ? 12.870 1.432 8.282 1.00 89.12 98 LYS A O 1
ATOM 765 N N . GLU A 1 99 ? 10.945 0.985 7.211 1.00 94.25 99 GLU A N 1
ATOM 766 C CA . GLU A 1 99 ? 10.061 1.178 8.352 1.00 94.25 99 GLU A CA 1
ATOM 767 C C . GLU A 1 99 ? 9.007 0.074 8.451 1.00 94.25 99 GLU A C 1
ATOM 769 O O . GLU A 1 99 ? 8.604 -0.514 7.444 1.00 94.25 99 GLU A O 1
ATOM 774 N N . THR A 1 100 ? 8.578 -0.194 9.681 1.00 97.31 100 THR A N 1
ATOM 775 C CA . THR A 1 100 ? 7.423 -1.026 10.005 1.00 97.31 100 THR A CA 1
ATOM 776 C C . THR A 1 100 ? 6.304 -0.107 10.478 1.00 97.31 100 THR A C 1
ATOM 778 O O . THR A 1 100 ? 6.472 0.611 11.465 1.00 97.31 100 THR A O 1
ATOM 781 N N . GLU A 1 101 ? 5.157 -0.145 9.807 1.00 97.19 101 GLU A N 1
ATOM 782 C CA . GLU A 1 101 ? 3.949 0.543 10.266 1.00 97.19 101 GLU A CA 1
ATOM 783 C C . GLU A 1 101 ? 3.000 -0.464 10.917 1.00 97.19 101 GLU A C 1
ATOM 785 O O . GLU A 1 101 ? 2.726 -1.517 10.343 1.00 97.19 101 GLU A O 1
ATOM 790 N N . ILE A 1 102 ? 2.492 -0.145 12.104 1.00 98.12 102 ILE A N 1
ATOM 791 C CA . ILE A 1 102 ? 1.523 -0.967 12.838 1.00 98.12 102 ILE A CA 1
ATOM 792 C C . ILE A 1 102 ? 0.342 -0.078 13.183 1.00 98.12 102 ILE A C 1
ATOM 794 O O . ILE A 1 102 ? 0.546 1.061 13.604 1.00 98.12 102 ILE A O 1
ATOM 798 N N . GLY A 1 103 ? -0.879 -0.583 13.043 1.00 95.62 103 GLY A N 1
ATOM 799 C CA . GLY A 1 103 ? -2.057 0.162 13.462 1.00 95.62 103 GLY A CA 1
ATOM 800 C C . GLY A 1 103 ? -3.189 -0.699 13.991 1.00 95.62 103 GLY A C 1
ATOM 801 O O . GLY A 1 103 ? -3.302 -1.891 13.690 1.00 95.62 103 GLY A O 1
ATOM 802 N N . LEU A 1 104 ? -4.034 -0.049 14.783 1.00 95.75 104 LEU A N 1
ATOM 803 C CA . LEU A 1 104 ? -5.322 -0.540 15.242 1.00 95.75 104 LEU A CA 1
ATOM 804 C C . LEU A 1 104 ? -6.426 0.176 14.465 1.00 95.75 104 LEU A C 1
ATOM 806 O O . LEU A 1 104 ? -6.368 1.380 14.206 1.00 95.75 104 LEU A O 1
ATOM 810 N N . THR A 1 105 ? -7.450 -0.580 14.108 1.00 92.75 105 THR A N 1
ATOM 811 C CA . THR A 1 105 ? -8.574 -0.136 13.297 1.00 92.75 105 THR A CA 1
ATOM 812 C C . THR A 1 105 ? -9.882 -0.661 13.871 1.00 92.75 105 THR A C 1
ATOM 814 O O . THR A 1 105 ? -9.885 -1.666 14.580 1.00 92.75 105 THR A O 1
ATOM 817 N N . ASP A 1 106 ? -10.978 0.010 13.550 1.00 90.38 106 ASP A N 1
ATOM 818 C CA . ASP A 1 106 ? -12.339 -0.411 13.878 1.00 90.38 106 ASP A CA 1
ATOM 819 C C . ASP A 1 106 ? -13.247 -0.054 12.699 1.00 90.38 106 ASP A C 1
ATOM 821 O O . ASP A 1 106 ? -13.234 1.089 12.234 1.00 90.38 106 ASP A O 1
ATOM 825 N N . ASP A 1 107 ? -13.946 -1.051 12.154 1.00 83.38 107 ASP A N 1
ATOM 826 C CA . ASP A 1 107 ? -14.821 -0.926 10.974 1.00 83.38 107 ASP A CA 1
ATOM 827 C C . ASP A 1 107 ? -14.204 -0.103 9.814 1.00 83.38 107 ASP A C 1
ATOM 829 O O . ASP A 1 107 ? -14.763 0.863 9.289 1.00 83.38 107 ASP A O 1
ATOM 833 N N . GLY A 1 108 ? -12.964 -0.443 9.446 1.00 78.00 108 GLY A N 1
ATOM 834 C CA . GLY A 1 108 ? -12.228 0.211 8.357 1.00 78.00 108 GLY A CA 1
ATOM 835 C C . GLY A 1 108 ? -11.645 1.592 8.688 1.00 78.00 108 GLY A C 1
ATOM 836 O O . GLY A 1 108 ? -10.993 2.193 7.826 1.00 78.00 108 GLY A O 1
ATOM 837 N N . MET A 1 109 ? -11.819 2.097 9.912 1.00 80.81 109 MET A N 1
ATOM 838 C CA . MET A 1 109 ? -11.227 3.354 10.383 1.00 80.81 109 MET A CA 1
ATOM 839 C C . MET A 1 109 ? -9.964 3.101 11.197 1.00 80.81 109 MET A C 1
ATOM 841 O O . MET A 1 109 ? -9.980 2.315 12.134 1.00 80.81 109 MET A O 1
ATOM 845 N N . ILE A 1 110 ? -8.874 3.801 10.879 1.00 87.75 110 ILE A N 1
ATOM 846 C CA . ILE A 1 110 ? -7.641 3.750 11.676 1.00 87.75 110 ILE A CA 1
ATOM 847 C C . ILE A 1 110 ? -7.861 4.540 12.969 1.00 87.75 110 ILE A C 1
ATOM 849 O O . ILE A 1 110 ? -8.143 5.739 12.920 1.00 87.75 110 ILE A O 1
ATOM 853 N N . LEU A 1 111 ? -7.723 3.864 14.108 1.00 88.62 111 LEU A N 1
ATOM 854 C CA . LEU A 1 111 ? -7.827 4.457 15.441 1.00 88.62 111 LEU A CA 1
ATOM 855 C C . LEU A 1 111 ? -6.499 5.064 15.877 1.00 88.62 111 LEU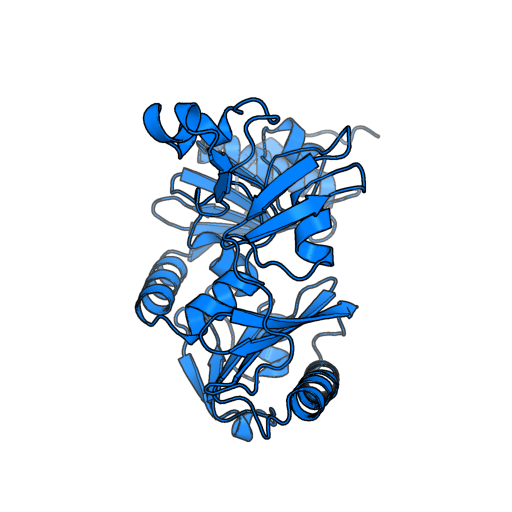 A C 1
ATOM 857 O O . LEU A 1 111 ? -6.438 6.207 16.326 1.00 88.62 111 LEU A O 1
ATOM 861 N N . GLU A 1 112 ? -5.436 4.286 15.716 1.00 88.56 112 GLU A N 1
ATOM 862 C CA . GLU A 1 112 ? -4.071 4.674 16.029 1.00 88.56 112 GLU A CA 1
ATOM 863 C C . GLU A 1 112 ? -3.110 3.874 15.160 1.00 88.56 112 GLU A C 1
ATOM 865 O O . GLU A 1 112 ? -3.373 2.721 14.815 1.00 88.56 112 GLU A O 1
ATOM 870 N N . ASN A 1 113 ? -1.992 4.495 14.812 1.00 93.88 113 ASN A N 1
ATOM 871 C CA . ASN A 1 113 ? -0.887 3.835 14.152 1.00 93.88 113 ASN A CA 1
ATOM 872 C C . ASN A 1 113 ? 0.440 4.403 14.651 1.00 93.88 113 ASN A C 1
ATOM 874 O O . ASN A 1 113 ? 0.520 5.543 15.109 1.00 93.88 113 ASN A O 1
ATOM 878 N N . ILE A 1 114 ? 1.484 3.596 14.528 1.00 92.25 114 ILE A N 1
ATOM 879 C CA . ILE A 1 114 ? 2.865 3.986 14.790 1.00 92.25 114 ILE A CA 1
ATOM 880 C C . ILE A 1 114 ? 3.738 3.564 13.616 1.00 92.25 114 ILE A C 1
ATOM 882 O O . ILE A 1 114 ? 3.447 2.588 12.921 1.00 92.25 114 ILE A O 1
ATOM 886 N N . VAL A 1 115 ? 4.838 4.286 13.438 1.00 94.12 115 VAL A N 1
ATOM 887 C CA . VAL A 1 115 ? 5.876 3.978 12.458 1.00 94.12 115 VAL A CA 1
ATOM 888 C C . VAL A 1 115 ? 7.181 3.781 13.211 1.00 94.12 115 VAL A C 1
ATOM 890 O O . VAL A 1 115 ? 7.569 4.613 14.033 1.00 94.12 115 VAL A O 1
ATOM 893 N N . LEU A 1 116 ? 7.841 2.663 12.948 1.00 94.94 116 LEU A N 1
ATOM 894 C CA . LEU A 1 116 ? 9.059 2.237 13.625 1.00 94.94 116 LEU A CA 1
ATOM 895 C C . LEU A 1 116 ? 10.151 1.959 12.594 1.00 94.94 116 LEU A C 1
ATOM 897 O O . LEU A 1 116 ? 9.832 1.567 11.472 1.00 94.94 116 LEU A O 1
ATOM 901 N N . PRO A 1 117 ? 11.439 2.061 12.957 1.00 96.25 117 PRO A N 1
ATOM 902 C CA . PRO A 1 117 ? 12.506 1.522 12.127 1.00 96.25 117 PRO A CA 1
ATOM 903 C C . PRO A 1 117 ? 12.274 0.034 11.840 1.00 96.25 117 PRO A C 1
ATOM 905 O O . PRO A 1 117 ? 11.861 -0.726 12.723 1.00 96.25 117 PRO A O 1
ATOM 908 N N . SER A 1 118 ? 12.542 -0.383 10.608 1.00 94.81 118 SER A N 1
ATOM 909 C CA . SER A 1 118 ? 12.387 -1.781 10.220 1.00 94.81 118 SER A CA 1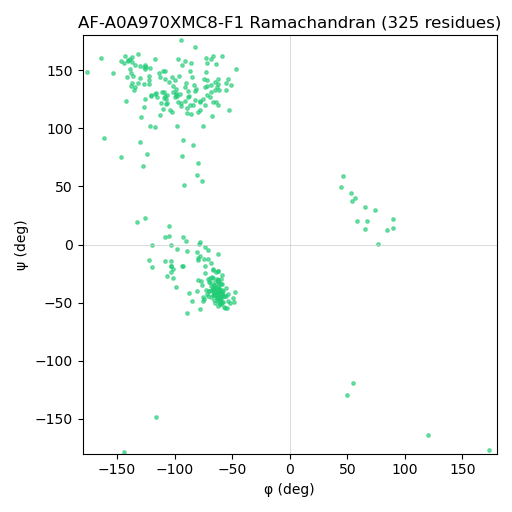
ATOM 910 C C . SER A 1 118 ? 13.423 -2.668 10.914 1.00 94.81 118 SER A C 1
ATOM 912 O O . SER A 1 118 ? 14.600 -2.313 10.994 1.00 94.81 118 SER A O 1
ATOM 914 N N . CYS A 1 119 ? 12.998 -3.832 11.410 1.00 94.12 119 CYS A N 1
ATOM 915 C CA . CYS A 1 119 ? 13.913 -4.869 11.890 1.00 94.12 119 CYS A CA 1
ATOM 916 C C . CYS A 1 119 ? 14.269 -5.856 10.763 1.00 94.12 119 CYS A C 1
ATOM 918 O O . CYS A 1 119 ? 13.535 -5.943 9.770 1.00 94.12 119 CYS A O 1
ATOM 920 N N . PRO A 1 120 ? 15.395 -6.581 10.867 1.00 95.56 120 PRO A N 1
ATOM 921 C CA . PRO A 1 120 ? 15.713 -7.702 9.991 1.00 95.56 120 PRO A CA 1
ATOM 922 C C . PRO A 1 120 ? 14.541 -8.684 9.796 1.00 95.56 120 PRO A C 1
ATOM 924 O O . PRO A 1 120 ? 13.710 -8.854 10.691 1.00 95.56 120 PRO A O 1
ATOM 927 N N . PRO A 1 121 ? 14.466 -9.376 8.645 1.00 95.75 121 PRO A N 1
ATOM 928 C CA . PRO A 1 121 ? 13.407 -10.337 8.339 1.00 95.75 121 PRO A CA 1
ATOM 929 C C . PRO A 1 121 ? 13.606 -11.671 9.082 1.00 95.75 121 PRO A C 1
ATOM 931 O O . PRO A 1 121 ? 13.662 -12.749 8.497 1.00 95.75 121 PRO A O 1
ATOM 934 N N . ILE A 1 122 ? 13.727 -11.597 10.404 1.00 96.94 122 ILE A N 1
ATOM 935 C CA . ILE A 1 122 ? 13.898 -12.730 11.308 1.00 96.94 122 ILE A CA 1
ATOM 936 C C . ILE A 1 122 ? 12.581 -12.926 12.052 1.00 96.94 122 ILE A C 1
ATOM 938 O O . ILE A 1 122 ? 12.053 -11.992 12.654 1.00 96.94 122 ILE A O 1
ATOM 942 N N . THR A 1 123 ? 12.055 -14.155 12.049 1.00 97.19 123 THR A N 1
ATOM 943 C CA . THR A 1 123 ? 10.745 -14.492 12.635 1.00 97.19 123 THR A CA 1
ATOM 944 C C . THR A 1 123 ? 10.570 -13.952 14.052 1.00 97.19 123 THR A C 1
ATOM 946 O O . THR A 1 123 ? 9.533 -13.376 14.368 1.00 97.19 123 THR A O 1
ATOM 949 N N . THR A 1 124 ? 11.573 -14.123 14.915 1.00 96.88 124 THR A N 1
ATOM 950 C CA . THR A 1 124 ? 11.509 -13.666 16.309 1.00 96.88 124 THR A CA 1
ATOM 951 C C . THR A 1 124 ? 11.507 -12.147 16.430 1.00 96.88 124 THR A C 1
ATOM 953 O O . THR A 1 124 ? 10.824 -11.627 17.303 1.00 96.88 124 THR A O 1
ATOM 956 N N . GLU A 1 125 ? 12.227 -11.436 15.562 1.00 97.31 125 GLU A N 1
ATOM 957 C CA . GLU A 1 125 ? 12.318 -9.973 15.604 1.00 97.31 125 GLU A CA 1
ATOM 958 C C . GLU A 1 125 ? 11.034 -9.321 15.096 1.00 97.31 125 GLU A C 1
ATOM 960 O O . GLU A 1 125 ? 10.465 -8.478 15.787 1.00 97.31 125 GLU A O 1
ATOM 965 N N . LEU A 1 126 ? 10.517 -9.783 13.952 1.00 97.75 126 LEU A N 1
ATOM 966 C CA . LEU A 1 126 ? 9.264 -9.275 13.389 1.00 97.75 126 LEU A CA 1
ATOM 967 C C . LEU A 1 126 ? 8.086 -9.522 14.343 1.00 97.75 126 LEU A C 1
ATOM 969 O O . LEU A 1 126 ? 7.281 -8.619 14.573 1.00 97.75 126 LEU A O 1
ATOM 973 N N . LYS A 1 127 ? 8.004 -10.724 14.941 1.00 97.38 127 LYS A N 1
ATOM 974 C CA . LYS A 1 127 ? 6.964 -11.049 15.933 1.00 97.38 127 LYS A CA 1
ATOM 975 C C . LYS A 1 127 ? 7.117 -10.223 17.200 1.00 97.38 127 LYS A C 1
ATOM 977 O O . LYS A 1 127 ? 6.116 -9.731 17.704 1.00 97.38 127 LYS A O 1
ATOM 982 N N . ALA A 1 128 ? 8.336 -10.057 17.714 1.00 97.31 128 ALA A N 1
ATOM 983 C CA . ALA A 1 128 ? 8.566 -9.248 18.908 1.00 97.31 128 ALA A CA 1
ATOM 984 C C . ALA A 1 128 ? 8.170 -7.784 18.676 1.00 97.31 128 ALA A C 1
ATOM 986 O O . ALA A 1 128 ? 7.442 -7.227 19.495 1.00 97.31 128 ALA A O 1
ATOM 987 N N . GLN A 1 129 ? 8.587 -7.195 17.549 1.00 97.19 129 GLN A N 1
ATOM 988 C CA . GLN A 1 129 ? 8.243 -5.820 17.191 1.00 97.19 129 GLN A CA 1
ATOM 989 C C . GLN A 1 129 ? 6.726 -5.652 17.052 1.00 97.19 129 GLN A C 1
ATOM 991 O O . GLN A 1 129 ? 6.153 -4.757 17.668 1.00 97.19 129 GLN A O 1
ATOM 996 N N . PHE A 1 130 ? 6.059 -6.524 16.293 1.00 97.94 130 PHE A N 1
ATOM 997 C CA . PHE A 1 130 ? 4.612 -6.422 16.120 1.00 97.94 130 PHE A CA 1
ATOM 998 C C . PHE A 1 130 ? 3.846 -6.659 17.426 1.00 97.94 130 PHE A C 1
ATOM 1000 O O . PHE A 1 130 ? 3.021 -5.830 17.800 1.00 97.94 130 PHE A O 1
ATOM 1007 N N . ASN A 1 131 ? 4.133 -7.751 18.141 1.00 97.31 131 ASN A N 1
ATOM 1008 C CA . ASN A 1 131 ? 3.380 -8.130 19.336 1.00 97.31 131 ASN A CA 1
ATOM 1009 C C . ASN A 1 131 ? 3.504 -7.083 20.443 1.00 97.31 131 ASN A C 1
ATOM 1011 O O . ASN A 1 131 ? 2.492 -6.755 21.053 1.00 97.31 131 ASN A O 1
ATOM 1015 N N . LEU A 1 132 ? 4.708 -6.548 20.684 1.00 97.00 132 LEU A N 1
ATOM 1016 C CA . LEU A 1 132 ? 4.921 -5.511 21.697 1.00 97.00 132 LEU A CA 1
ATOM 1017 C C . LEU A 1 132 ? 3.988 -4.321 21.456 1.00 97.00 132 LEU A C 1
ATOM 1019 O O . LEU A 1 132 ? 3.199 -3.957 22.322 1.00 97.00 132 LEU A O 1
ATOM 1023 N N . HIS A 1 133 ? 4.032 -3.766 20.249 1.00 97.50 133 HIS A N 1
ATOM 1024 C CA . HIS A 1 133 ? 3.323 -2.530 19.954 1.00 97.50 133 HIS A CA 1
ATOM 1025 C C . HIS A 1 133 ? 1.829 -2.715 19.684 1.00 97.50 133 HIS A C 1
ATOM 1027 O O . HIS A 1 133 ? 1.031 -1.838 20.012 1.00 97.50 133 HIS A O 1
ATOM 1033 N N . ALA A 1 134 ? 1.424 -3.859 19.129 1.00 96.75 134 ALA A N 1
ATOM 1034 C CA . ALA A 1 134 ? 0.011 -4.198 19.018 1.00 96.75 134 ALA A CA 1
ATOM 1035 C C . ALA A 1 134 ? -0.623 -4.328 20.412 1.00 96.75 134 ALA A C 1
ATOM 1037 O O . ALA A 1 134 ? -1.691 -3.767 20.646 1.00 96.75 134 ALA A O 1
ATOM 1038 N N . ILE A 1 135 ? 0.050 -4.993 21.361 1.00 96.44 135 ILE A N 1
ATOM 1039 C CA . ILE A 1 135 ? -0.447 -5.143 22.738 1.00 96.44 135 ILE A CA 1
ATOM 1040 C C . ILE A 1 135 ? -0.538 -3.786 23.445 1.00 96.44 135 ILE A C 1
ATOM 1042 O O . ILE A 1 135 ? -1.559 -3.518 24.072 1.00 96.44 135 ILE A O 1
ATOM 1046 N N . GLU A 1 136 ? 0.455 -2.904 23.294 1.00 95.56 136 GLU A N 1
ATOM 1047 C CA . GLU A 1 136 ? 0.398 -1.536 23.840 1.00 95.56 136 GLU A CA 1
ATOM 1048 C C . GLU A 1 136 ? -0.848 -0.772 23.347 1.00 95.56 136 GLU A C 1
ATOM 1050 O O . GLU A 1 136 ? -1.557 -0.146 24.142 1.00 95.56 136 GLU A O 1
ATOM 1055 N N . MET A 1 137 ? -1.170 -0.863 22.049 1.00 94.44 137 MET A N 1
ATOM 1056 C CA . MET A 1 137 ? -2.406 -0.284 21.505 1.00 94.44 137 MET A CA 1
ATOM 1057 C C . MET A 1 137 ? -3.649 -0.971 22.073 1.00 94.44 137 MET A C 1
ATOM 1059 O O . MET A 1 137 ? -4.623 -0.306 22.427 1.00 94.44 137 MET A O 1
ATOM 1063 N N . PHE A 1 138 ? -3.640 -2.298 22.180 1.00 94.62 138 PHE A N 1
ATOM 1064 C CA . PHE A 1 138 ? -4.792 -3.045 22.676 1.00 94.62 138 PHE A CA 1
ATOM 1065 C C . PHE A 1 138 ? -5.106 -2.694 24.130 1.00 94.62 138 PHE A C 1
ATOM 1067 O O . PHE A 1 138 ? -6.264 -2.432 24.453 1.00 94.62 138 PHE A O 1
ATOM 1074 N N . GLU A 1 139 ? -4.093 -2.579 24.988 1.00 93.69 139 GLU A N 1
ATOM 1075 C CA . GLU A 1 139 ? -4.252 -2.122 26.370 1.00 93.69 139 GLU A CA 1
ATOM 1076 C C . GLU A 1 139 ? -4.838 -0.708 26.430 1.00 93.69 139 GLU A C 1
ATOM 1078 O O . GLU A 1 139 ? -5.812 -0.470 27.155 1.00 93.69 139 GLU A O 1
ATOM 1083 N N . LYS A 1 140 ? -4.312 0.214 25.613 1.00 91.75 140 LYS A N 1
ATOM 1084 C CA . LYS A 1 140 ? -4.797 1.598 25.531 1.00 91.75 140 LYS A CA 1
ATOM 1085 C C . LYS A 1 140 ? -6.277 1.676 25.144 1.00 91.75 140 LYS A C 1
ATOM 1087 O O . LYS A 1 140 ? -7.027 2.432 25.763 1.00 91.75 140 LYS A O 1
ATOM 1092 N N . PHE A 1 141 ? -6.713 0.874 24.173 1.00 91.38 141 PHE A N 1
ATOM 1093 C CA . PHE A 1 141 ? -8.103 0.843 23.698 1.00 91.38 141 PHE A CA 1
ATOM 1094 C C . PHE A 1 141 ? -8.986 -0.198 24.405 1.00 91.38 141 PHE A C 1
ATOM 1096 O O . PHE A 1 141 ? -10.150 -0.370 24.036 1.00 91.38 141 PHE A O 1
ATOM 1103 N N . LYS A 1 142 ? -8.476 -0.870 25.449 1.00 92.31 142 LYS A N 1
ATOM 1104 C CA . LYS A 1 142 ? -9.178 -1.933 26.198 1.00 92.31 142 LYS A CA 1
ATOM 1105 C C . LYS A 1 142 ? -9.686 -3.064 25.292 1.00 92.31 142 LYS A C 1
ATOM 1107 O O . LYS A 1 142 ? -10.767 -3.617 25.510 1.00 92.31 142 LYS A O 1
ATOM 1112 N N . VAL A 1 143 ? -8.896 -3.393 24.279 1.00 92.75 143 VAL A N 1
ATOM 1113 C CA . VAL A 1 143 ? -9.082 -4.513 23.357 1.00 92.75 143 VAL A CA 1
ATOM 1114 C C . VAL A 1 143 ? -8.341 -5.722 23.925 1.00 92.75 143 VAL A C 1
ATOM 1116 O O . VAL A 1 143 ? -7.218 -5.600 24.396 1.00 92.75 143 VAL A O 1
ATOM 1119 N N . ALA A 1 144 ? -8.961 -6.902 23.909 1.00 91.19 144 ALA A N 1
ATOM 1120 C CA . ALA A 1 144 ? -8.289 -8.124 24.362 1.00 91.19 144 ALA A CA 1
ATOM 1121 C C . ALA A 1 144 ? -7.369 -8.712 23.277 1.00 91.19 144 ALA A C 1
ATOM 1123 O O . ALA A 1 144 ? -6.285 -9.208 23.574 1.00 91.19 144 ALA A O 1
ATOM 1124 N N . LYS A 1 145 ? -7.834 -8.681 22.026 1.00 93.56 145 LYS A N 1
ATOM 1125 C CA . LYS A 1 145 ? -7.153 -9.141 20.810 1.00 93.56 145 LYS A CA 1
ATOM 1126 C C . LYS A 1 145 ? -7.870 -8.559 19.589 1.00 93.56 145 LYS A C 1
ATOM 1128 O O . LYS A 1 145 ? -9.036 -8.178 19.704 1.00 93.56 145 LYS A O 1
ATOM 1133 N N . ALA A 1 146 ? -7.199 -8.521 18.444 1.00 96.44 146 ALA A N 1
ATOM 1134 C CA . ALA A 1 146 ? -7.840 -8.172 17.176 1.00 96.44 146 ALA A CA 1
ATOM 1135 C C . ALA A 1 146 ? -8.713 -9.331 16.655 1.00 96.44 146 ALA A C 1
ATOM 1137 O O . ALA A 1 146 ? -8.308 -10.486 16.750 1.00 96.44 146 ALA A O 1
ATOM 1138 N N . GLU A 1 147 ? -9.865 -9.041 16.054 1.00 97.00 147 GLU A N 1
ATOM 1139 C CA . GLU A 1 147 ? -10.652 -10.006 15.274 1.00 97.00 147 GLU A CA 1
ATOM 1140 C C . GLU A 1 147 ? -9.841 -10.493 14.069 1.00 97.00 147 GLU A C 1
ATOM 1142 O O . GLU A 1 147 ? -9.683 -11.687 13.841 1.00 97.00 147 GLU A O 1
ATOM 1147 N N . THR A 1 148 ? -9.245 -9.569 13.315 1.00 97.50 148 THR A N 1
ATOM 1148 C CA . THR A 1 148 ? -8.377 -9.907 12.182 1.00 97.50 148 THR A CA 1
ATOM 1149 C C . THR A 1 148 ? -7.128 -9.038 12.167 1.00 97.50 148 THR A C 1
ATOM 1151 O O . THR A 1 148 ? -7.185 -7.829 12.393 1.00 97.50 148 THR A O 1
ATOM 1154 N N . ILE A 1 149 ? -5.991 -9.656 11.859 1.00 98.25 149 ILE A N 1
ATOM 1155 C CA . ILE A 1 149 ? -4.721 -8.987 11.586 1.00 98.25 149 ILE A CA 1
ATOM 1156 C C . ILE A 1 149 ? -4.439 -9.085 10.088 1.00 98.25 149 ILE A C 1
ATOM 1158 O O . ILE A 1 149 ? -4.391 -10.184 9.549 1.00 98.25 149 ILE A O 1
ATOM 1162 N N . ILE A 1 150 ? -4.213 -7.971 9.396 1.00 98.31 150 ILE A N 1
ATOM 1163 C CA . ILE A 1 150 ? -3.707 -7.995 8.017 1.00 98.31 150 ILE A CA 1
ATOM 1164 C C . ILE A 1 150 ? -2.193 -7.778 7.995 1.00 98.31 150 ILE A C 1
ATOM 1166 O O . ILE A 1 150 ? -1.687 -6.811 8.565 1.00 98.31 150 ILE A O 1
ATOM 1170 N N . ILE A 1 151 ? -1.466 -8.674 7.324 1.00 98.25 151 ILE A N 1
ATOM 1171 C CA . ILE A 1 151 ? -0.002 -8.612 7.217 1.00 98.25 151 ILE A CA 1
ATOM 1172 C C . ILE A 1 151 ? 0.399 -8.247 5.793 1.00 98.25 151 ILE A C 1
ATOM 1174 O O . ILE A 1 151 ? 0.183 -9.008 4.851 1.00 98.25 151 ILE A O 1
ATOM 1178 N N . LEU A 1 152 ? 1.047 -7.099 5.649 1.00 98.19 152 LEU A N 1
ATOM 1179 C CA . LEU A 1 152 ? 1.649 -6.628 4.412 1.00 98.19 152 LEU A CA 1
ATOM 1180 C C . LEU A 1 152 ? 3.172 -6.577 4.560 1.00 98.19 152 LEU A C 1
ATOM 1182 O O . LEU A 1 152 ? 3.691 -6.294 5.637 1.00 98.19 152 LEU A O 1
ATOM 1186 N N . GLY A 1 153 ? 3.912 -6.820 3.483 1.00 96.19 153 GLY A N 1
ATOM 1187 C CA . GLY A 1 153 ? 5.371 -6.719 3.510 1.00 96.19 153 GLY A CA 1
ATOM 1188 C C . GLY A 1 153 ? 6.028 -7.196 2.226 1.00 96.19 153 GLY A C 1
ATOM 1189 O O . GLY A 1 153 ? 5.340 -7.520 1.256 1.00 96.19 153 GLY A O 1
ATOM 1190 N N . THR A 1 154 ? 7.358 -7.203 2.200 1.00 94.38 154 THR A N 1
ATOM 1191 C CA . THR A 1 154 ? 8.121 -7.868 1.131 1.00 94.38 154 THR A CA 1
ATOM 1192 C C . THR A 1 154 ? 7.959 -9.392 1.230 1.00 94.38 154 THR A C 1
ATOM 1194 O O . THR A 1 154 ? 7.625 -9.895 2.309 1.00 94.38 154 THR A O 1
ATOM 1197 N N . PRO A 1 155 ? 8.213 -10.160 0.152 1.00 94.50 155 PRO A N 1
ATOM 1198 C CA . PRO A 1 155 ? 8.091 -11.619 0.189 1.00 94.50 155 PRO A CA 1
ATOM 1199 C C . PRO A 1 155 ? 8.907 -12.261 1.318 1.00 94.50 155 PRO A C 1
ATOM 1201 O O . PRO A 1 155 ? 8.402 -13.111 2.048 1.00 94.50 155 PRO A O 1
ATOM 1204 N N . GLU A 1 156 ? 10.140 -11.796 1.523 1.00 95.50 156 GLU A N 1
ATOM 1205 C CA . GLU A 1 156 ? 11.028 -12.269 2.590 1.00 95.50 156 GLU A CA 1
ATOM 1206 C C . GLU A 1 156 ? 10.427 -12.046 3.987 1.00 95.50 156 GLU A C 1
ATOM 1208 O O . GLU A 1 156 ? 10.401 -12.957 4.814 1.00 95.50 156 GLU A O 1
ATOM 1213 N N . ARG A 1 157 ? 9.871 -10.855 4.236 1.00 96.69 157 ARG A N 1
ATOM 1214 C CA . ARG A 1 157 ? 9.271 -10.486 5.527 1.00 96.69 157 ARG A CA 1
ATOM 1215 C C . ARG A 1 157 ? 7.968 -11.231 5.787 1.00 96.69 157 ARG A C 1
ATOM 1217 O O . ARG A 1 157 ? 7.755 -11.699 6.903 1.00 96.69 157 ARG A O 1
ATOM 1224 N N . VAL A 1 158 ? 7.131 -11.396 4.760 1.00 97.06 158 VAL A N 1
ATOM 1225 C CA . VAL A 1 158 ? 5.907 -12.209 4.843 1.00 97.06 158 VAL A CA 1
ATOM 1226 C C . VAL A 1 158 ? 6.264 -13.660 5.161 1.00 97.06 158 VAL A C 1
ATOM 1228 O O . VAL A 1 158 ? 5.698 -14.230 6.093 1.00 97.06 158 VAL A O 1
ATOM 1231 N N . LYS A 1 159 ? 7.251 -14.246 4.474 1.00 96.81 159 LYS A N 1
ATOM 1232 C CA . LYS A 1 159 ? 7.729 -15.598 4.788 1.00 96.81 159 LYS A CA 1
ATOM 1233 C C . LYS A 1 159 ? 8.255 -15.695 6.219 1.00 96.81 159 LYS A C 1
ATOM 1235 O O . LYS A 1 159 ? 7.906 -16.630 6.932 1.00 96.81 159 LYS A O 1
ATOM 1240 N N . ALA A 1 160 ? 9.040 -14.721 6.670 1.00 97.00 160 ALA A N 1
ATOM 1241 C CA . ALA A 1 160 ? 9.622 -14.734 8.007 1.00 97.00 160 ALA A CA 1
ATOM 1242 C C . ALA A 1 160 ? 8.572 -14.646 9.130 1.00 97.00 160 ALA A C 1
ATOM 1244 O O . ALA A 1 160 ? 8.678 -15.382 10.112 1.00 97.00 160 ALA A O 1
ATOM 1245 N N . ILE A 1 161 ? 7.556 -13.783 9.012 1.00 96.56 161 ILE A N 1
ATOM 1246 C CA . ILE A 1 161 ? 6.527 -13.628 10.059 1.00 96.56 161 ILE A CA 1
ATOM 1247 C C . ILE A 1 161 ? 5.512 -14.785 10.056 1.00 96.56 161 ILE A C 1
ATOM 1249 O O . ILE A 1 161 ? 5.081 -15.219 11.128 1.00 96.56 161 ILE A O 1
ATOM 1253 N N . THR A 1 162 ? 5.172 -15.320 8.879 1.00 95.06 162 THR A N 1
ATOM 1254 C CA . THR A 1 162 ? 4.064 -16.284 8.713 1.00 95.06 162 THR A CA 1
ATOM 1255 C C . THR A 1 162 ? 4.504 -17.736 8.541 1.00 95.06 162 THR A C 1
ATOM 1257 O O . THR A 1 162 ? 3.700 -18.638 8.754 1.00 95.06 162 THR A O 1
ATOM 1260 N N . ASN A 1 163 ? 5.769 -17.978 8.178 1.00 94.75 163 ASN A N 1
ATOM 1261 C CA . ASN A 1 163 ? 6.303 -19.282 7.768 1.00 94.75 163 ASN A CA 1
ATOM 1262 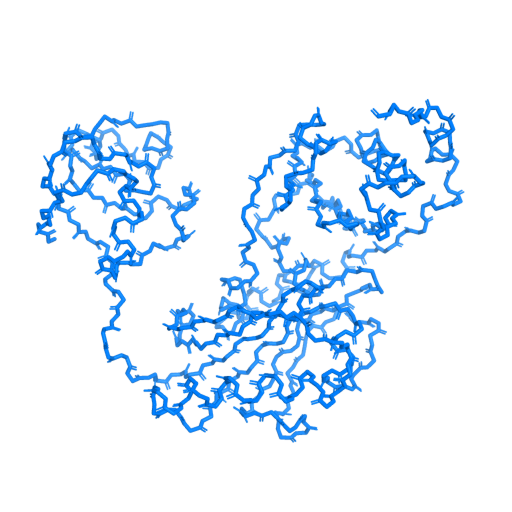C C . ASN A 1 163 ? 5.589 -19.908 6.548 1.00 94.75 163 ASN A C 1
ATOM 1264 O O . ASN A 1 163 ? 5.673 -21.114 6.326 1.00 94.75 163 ASN A O 1
ATOM 1268 N N . ILE A 1 164 ? 4.889 -19.096 5.752 1.00 94.00 164 ILE A N 1
ATOM 1269 C CA . ILE A 1 164 ? 4.251 -19.522 4.503 1.00 94.00 164 ILE A CA 1
ATOM 1270 C C . ILE A 1 164 ? 5.231 -19.337 3.346 1.00 94.00 164 ILE A C 1
ATOM 1272 O O . ILE A 1 164 ? 5.945 -18.333 3.263 1.00 94.00 164 ILE A O 1
ATOM 1276 N N . ASP A 1 165 ? 5.254 -20.305 2.434 1.00 94.25 165 ASP A N 1
ATOM 1277 C CA . ASP A 1 165 ? 6.064 -20.212 1.228 1.00 94.25 165 ASP A CA 1
ATOM 1278 C C . ASP A 1 165 ? 5.492 -19.187 0.243 1.00 94.25 165 ASP A C 1
ATOM 1280 O O . ASP A 1 165 ? 4.320 -19.212 -0.127 1.00 94.25 165 ASP A O 1
ATOM 1284 N N . VAL A 1 166 ? 6.367 -18.286 -0.196 1.00 92.62 166 VAL A N 1
ATOM 1285 C CA . VAL A 1 166 ? 6.121 -17.256 -1.209 1.00 92.62 166 VAL A CA 1
ATOM 1286 C C . VAL A 1 166 ? 6.915 -17.600 -2.479 1.00 92.62 166 VAL A C 1
ATOM 1288 O O . VAL A 1 166 ? 7.999 -18.181 -2.363 1.00 92.62 166 VAL A O 1
ATOM 1291 N N . PRO A 1 167 ? 6.443 -17.234 -3.687 1.00 94.19 167 PRO A N 1
ATOM 1292 C CA . PRO A 1 167 ? 5.251 -16.433 -3.976 1.00 94.19 167 PRO A CA 1
ATOM 1293 C C . PRO A 1 167 ? 3.946 -17.247 -4.046 1.00 94.19 167 PRO A C 1
ATOM 1295 O O . PRO A 1 167 ? 3.946 -18.429 -4.381 1.00 94.19 167 PRO A O 1
ATOM 1298 N N . PHE A 1 168 ? 2.812 -16.581 -3.823 1.00 94.69 168 PHE A N 1
ATOM 1299 C CA . PHE A 1 168 ? 1.468 -17.138 -3.997 1.00 94.69 168 PHE A CA 1
ATOM 1300 C C . PHE A 1 168 ? 0.498 -16.100 -4.589 1.00 94.69 168 PHE A C 1
ATOM 1302 O O . PHE A 1 168 ? 0.564 -14.903 -4.312 1.00 94.69 168 PHE A O 1
ATOM 1309 N N . LYS A 1 169 ? -0.426 -16.561 -5.441 1.00 92.00 169 LYS A N 1
ATOM 1310 C CA . LYS A 1 169 ? -1.287 -15.696 -6.276 1.00 92.00 169 LYS A CA 1
ATOM 1311 C C . LYS A 1 169 ? -2.607 -15.270 -5.619 1.00 92.00 169 LYS A C 1
ATOM 1313 O O . LYS A 1 169 ? -3.341 -14.485 -6.213 1.00 92.00 169 LYS A O 1
ATOM 1318 N N . TYR A 1 170 ? -2.927 -15.785 -4.435 1.00 95.06 170 TYR A N 1
ATOM 1319 C CA . TYR A 1 170 ? -4.205 -15.549 -3.761 1.00 95.06 170 TYR A CA 1
ATOM 1320 C C . TYR A 1 170 ? -3.985 -15.236 -2.293 1.00 95.06 170 TYR A C 1
ATOM 1322 O O . TYR A 1 170 ? -3.248 -15.953 -1.627 1.00 95.06 170 TYR A O 1
ATOM 1330 N N . GLY A 1 171 ? -4.641 -14.192 -1.799 1.00 95.31 171 GLY A N 1
ATOM 1331 C CA . GLY A 1 171 ? -4.677 -13.937 -0.371 1.00 95.31 171 GLY A CA 1
ATOM 1332 C C . GLY A 1 171 ? -5.579 -14.945 0.326 1.00 95.31 171 GLY A C 1
ATOM 1333 O O . GLY A 1 171 ? -6.570 -15.386 -0.263 1.00 95.31 171 GLY A O 1
ATOM 1334 N N . ASP A 1 172 ? -5.246 -15.275 1.568 1.00 95.75 172 ASP A N 1
ATOM 1335 C CA . ASP A 1 172 ? -5.977 -16.268 2.355 1.00 95.75 172 ASP A CA 1
ATOM 1336 C C . ASP A 1 172 ? -6.062 -15.875 3.838 1.00 95.75 172 ASP A C 1
ATOM 1338 O O . ASP A 1 172 ? -5.335 -14.985 4.303 1.00 95.75 172 ASP A O 1
ATOM 1342 N N . MET A 1 173 ? -6.991 -16.508 4.551 1.00 97.00 173 MET A N 1
ATOM 1343 C CA . MET A 1 173 ? -7.212 -16.342 5.986 1.00 97.00 173 MET A CA 1
ATOM 1344 C C . MET A 1 173 ? -6.587 -17.510 6.754 1.00 97.00 173 MET A C 1
ATOM 1346 O O . MET A 1 173 ? -6.756 -18.670 6.390 1.00 97.00 173 MET A O 1
ATOM 1350 N N . TYR A 1 174 ? -5.918 -17.197 7.856 1.00 97.56 174 TYR A N 1
ATOM 1351 C CA . TYR A 1 174 ? -5.264 -18.152 8.748 1.00 97.56 174 TYR A CA 1
ATOM 1352 C C . TYR A 1 174 ? -5.646 -17.856 10.193 1.00 97.56 174 TYR A C 1
ATOM 1354 O O . TYR A 1 174 ? -6.088 -16.752 10.497 1.00 97.56 174 TYR A O 1
ATOM 1362 N N . TYR A 1 175 ? -5.409 -18.797 11.104 1.00 97.94 175 TYR A N 1
ATOM 1363 C CA . TYR A 1 175 ? -5.579 -18.528 12.526 1.00 97.94 175 TYR A CA 1
ATOM 1364 C C . TYR A 1 175 ? -4.345 -17.834 13.102 1.00 97.94 175 TYR A C 1
ATOM 1366 O O . TYR A 1 175 ? -3.210 -18.284 12.928 1.00 97.94 175 TYR A O 1
ATOM 1374 N N . ALA A 1 176 ? -4.558 -16.752 13.848 1.00 97.31 176 ALA A N 1
ATOM 1375 C CA . ALA A 1 176 ? -3.471 -15.990 14.465 1.00 97.31 176 ALA A CA 1
ATOM 1376 C C . ALA A 1 176 ? -2.684 -16.805 15.500 1.00 97.31 176 ALA A C 1
ATOM 1378 O O . ALA A 1 176 ? -1.479 -16.594 15.670 1.00 97.31 176 ALA A O 1
ATOM 1379 N N . ILE A 1 177 ? -3.345 -17.769 16.152 1.00 96.06 177 ILE A N 1
ATOM 1380 C CA . ILE A 1 177 ? -2.716 -18.655 17.136 1.00 96.06 177 ILE A CA 1
ATOM 1381 C C . ILE A 1 177 ? -1.606 -19.512 16.519 1.00 96.06 177 ILE A C 1
ATOM 1383 O O . ILE A 1 177 ? -0.564 -19.680 17.146 1.00 96.06 177 ILE A O 1
ATOM 1387 N N . ASP A 1 178 ? -1.763 -19.953 15.268 1.00 95.62 178 ASP A N 1
ATOM 1388 C CA . ASP A 1 178 ? -0.753 -20.755 14.563 1.00 95.62 178 ASP A CA 1
ATOM 1389 C C . ASP A 1 178 ? 0.523 -19.942 14.288 1.00 95.62 178 ASP A C 1
ATOM 1391 O O . ASP A 1 178 ? 1.618 -20.485 14.128 1.00 95.62 178 ASP A O 1
ATOM 1395 N N . MET A 1 179 ? 0.396 -18.613 14.279 1.00 94.69 179 MET A N 1
ATOM 1396 C CA . MET A 1 179 ? 1.487 -17.671 14.051 1.00 94.69 179 MET A CA 1
ATOM 1397 C C . MET A 1 179 ? 1.987 -17.006 15.343 1.00 94.69 179 MET A C 1
ATOM 1399 O O . MET A 1 179 ? 2.958 -16.248 15.278 1.00 94.69 179 MET A O 1
ATOM 1403 N N . ASN A 1 180 ? 1.421 -17.318 16.515 1.00 95.44 180 ASN A N 1
ATOM 1404 C CA . ASN A 1 180 ? 1.683 -16.632 17.791 1.00 95.44 180 ASN A CA 1
ATOM 1405 C C . ASN A 1 180 ? 1.481 -15.105 17.705 1.00 95.44 180 ASN A C 1
ATOM 1407 O O . ASN A 1 180 ? 2.315 -14.327 18.185 1.00 95.44 180 ASN A O 1
ATOM 1411 N N . LEU A 1 181 ? 0.390 -14.683 17.065 1.00 96.81 181 LEU A N 1
ATOM 1412 C CA . LEU A 1 181 ? 0.006 -13.279 16.918 1.00 96.81 181 LEU A CA 1
ATOM 1413 C C . LEU A 1 181 ? -1.221 -12.957 17.792 1.00 96.81 181 LEU A C 1
ATOM 1415 O O . LEU A 1 181 ? -2.061 -13.833 18.006 1.00 96.81 181 LEU A O 1
ATOM 1419 N N . PRO A 1 182 ? -1.358 -11.719 18.301 1.00 96.31 182 PRO A N 1
ATOM 1420 C CA . PRO A 1 182 ? -2.426 -11.333 19.223 1.00 96.31 182 PRO A CA 1
ATOM 1421 C C . PRO A 1 182 ? -3.756 -11.039 18.495 1.00 96.31 182 PRO A C 1
ATOM 1423 O O . PRO A 1 182 ? -4.298 -9.937 18.560 1.00 96.31 182 PRO A O 1
ATOM 1426 N N . GLY A 1 183 ? -4.302 -12.026 17.785 1.00 97.00 183 GLY A N 1
ATOM 1427 C CA . GLY A 1 183 ? -5.569 -11.907 17.057 1.00 97.00 183 GLY A CA 1
ATOM 1428 C C . GLY A 1 183 ? -6.407 -13.185 17.083 1.00 97.00 183 GLY A C 1
ATOM 1429 O O . GLY A 1 183 ? -6.020 -14.170 17.714 1.00 97.00 183 GLY A O 1
ATOM 1430 N N . GLU A 1 184 ? -7.558 -13.177 16.415 1.00 97.88 184 GLU A N 1
ATOM 1431 C CA . GLU A 1 184 ? -8.304 -14.398 16.076 1.00 97.88 184 GLU A CA 1
ATOM 1432 C C . GLU A 1 184 ? -7.828 -14.929 14.728 1.00 97.88 184 GLU A C 1
ATOM 1434 O O . GLU A 1 184 ? -7.253 -16.019 14.660 1.00 97.88 184 GLU A O 1
ATOM 1439 N N . ASP A 1 185 ? -7.954 -14.095 13.698 1.00 98.12 185 ASP A N 1
ATOM 1440 C CA . ASP A 1 185 ? -7.585 -14.431 12.333 1.00 98.12 185 ASP A CA 1
ATOM 1441 C C . ASP A 1 185 ? -6.450 -13.549 11.799 1.00 98.12 185 ASP A C 1
ATOM 1443 O O . ASP A 1 185 ? -6.188 -12.438 12.268 1.00 98.12 185 ASP A O 1
ATOM 1447 N N . VAL A 1 186 ? -5.780 -14.043 10.763 1.00 98.19 186 VAL A N 1
ATOM 1448 C CA . VAL A 1 186 ? -4.753 -13.339 10.002 1.00 98.19 186 VAL A CA 1
ATOM 1449 C C . VAL A 1 186 ? -5.130 -13.390 8.534 1.00 98.19 186 VAL A C 1
ATOM 1451 O O . VAL A 1 186 ? -5.186 -14.464 7.940 1.00 98.19 186 VAL A O 1
ATOM 1454 N N . TYR A 1 187 ? -5.353 -12.231 7.929 1.00 98.00 187 TYR A N 1
ATOM 1455 C CA . TYR A 1 187 ? -5.450 -12.112 6.484 1.00 98.00 187 TYR A CA 1
ATOM 1456 C C . TYR A 1 187 ? -4.072 -11.812 5.900 1.00 98.00 187 TYR A C 1
ATOM 1458 O O . TYR A 1 187 ? -3.446 -10.803 6.236 1.00 98.00 187 TYR A O 1
ATOM 1466 N N . ILE A 1 188 ? -3.612 -12.655 4.981 1.00 97.69 188 ILE A N 1
ATOM 1467 C CA . ILE A 1 188 ? -2.368 -12.416 4.246 1.00 97.69 188 ILE A CA 1
ATOM 1468 C C . ILE A 1 188 ? -2.733 -12.162 2.786 1.00 97.69 188 ILE A C 1
ATOM 1470 O O . ILE A 1 188 ? -3.198 -13.081 2.111 1.00 97.69 188 ILE A O 1
ATOM 1474 N N . PRO A 1 189 ? -2.552 -10.934 2.276 1.00 97.75 189 PRO A N 1
ATOM 1475 C CA . PRO A 1 189 ? -2.806 -10.621 0.876 1.00 97.75 189 PRO A CA 1
ATOM 1476 C C . PRO A 1 189 ? -1.827 -11.335 -0.073 1.00 97.75 189 PRO A C 1
ATOM 1478 O O . PRO A 1 189 ? -0.759 -11.766 0.364 1.00 97.75 189 PRO A O 1
ATOM 1481 N N . PRO A 1 190 ? -2.151 -11.437 -1.378 1.00 97.12 190 PRO A N 1
ATOM 1482 C CA . PRO A 1 190 ? -1.282 -12.075 -2.361 1.00 97.12 190 PRO A CA 1
ATOM 1483 C C . PRO A 1 190 ? 0.140 -11.509 -2.372 1.00 97.12 190 PRO A C 1
ATOM 1485 O O . PRO A 1 190 ? 0.335 -10.293 -2.322 1.00 97.12 190 PRO A O 1
ATOM 1488 N N . VAL A 1 191 ? 1.112 -12.398 -2.565 1.00 96.31 191 VAL A N 1
ATOM 1489 C CA . VAL A 1 191 ? 2.515 -12.065 -2.841 1.00 96.31 191 VAL A CA 1
ATOM 1490 C C . VAL A 1 191 ? 2.893 -12.765 -4.149 1.00 96.31 191 VAL A C 1
ATOM 1492 O O . VAL A 1 191 ? 3.464 -13.854 -4.132 1.00 96.31 191 VAL A O 1
ATOM 1495 N N . PRO A 1 192 ? 2.480 -12.221 -5.308 1.00 93.69 192 PRO A N 1
ATOM 1496 C CA . PRO A 1 192 ? 2.427 -12.971 -6.559 1.00 93.69 192 PRO A CA 1
ATOM 1497 C C . PRO A 1 192 ? 3.785 -13.150 -7.237 1.00 93.69 192 PRO A C 1
ATOM 1499 O O . PRO A 1 192 ? 3.861 -13.902 -8.214 1.00 93.69 192 PRO A O 1
ATOM 1502 N N . THR A 1 193 ? 4.823 -12.458 -6.768 1.00 91.69 193 THR A N 1
ATOM 1503 C CA . THR A 1 193 ? 6.170 -12.484 -7.337 1.00 91.69 193 THR A CA 1
ATOM 1504 C C . THR A 1 193 ? 7.236 -12.483 -6.234 1.00 91.69 193 THR A C 1
ATOM 1506 O O . THR A 1 193 ? 6.948 -12.073 -5.108 1.00 91.69 193 THR A O 1
ATOM 1509 N N . PRO A 1 194 ? 8.474 -12.923 -6.528 1.00 88.12 194 PRO A N 1
ATOM 1510 C CA . PRO A 1 194 ? 9.598 -12.822 -5.590 1.00 88.12 194 PRO A CA 1
ATOM 1511 C C . PRO A 1 194 ? 10.109 -11.389 -5.373 1.00 88.12 194 PRO A C 1
ATOM 1513 O O . PRO A 1 194 ? 10.908 -11.154 -4.472 1.00 88.12 194 PRO A O 1
ATOM 1516 N N . GLU A 1 195 ? 9.675 -10.448 -6.209 1.00 83.19 195 GLU A N 1
ATOM 1517 C CA . GLU A 1 195 ? 10.220 -9.090 -6.293 1.00 83.19 195 GLU A CA 1
ATOM 1518 C C . GLU A 1 195 ? 9.297 -8.027 -5.696 1.00 83.19 195 GLU A C 1
ATOM 1520 O O . GLU A 1 195 ? 9.758 -6.983 -5.245 1.00 83.19 195 GLU A O 1
ATOM 1525 N N . THR A 1 196 ? 7.989 -8.278 -5.684 1.00 86.81 196 THR A N 1
ATOM 1526 C CA . THR A 1 196 ? 6.980 -7.284 -5.308 1.00 86.81 196 THR A CA 1
ATOM 1527 C C . THR A 1 196 ? 6.379 -7.633 -3.956 1.00 86.81 196 THR A C 1
ATOM 1529 O O . THR A 1 196 ? 5.897 -8.750 -3.744 1.00 86.81 196 THR A O 1
ATOM 1532 N N . GLY A 1 197 ? 6.379 -6.674 -3.031 1.00 90.94 197 GLY A N 1
ATOM 1533 C CA . GLY A 1 197 ? 5.708 -6.842 -1.751 1.00 90.94 197 GLY A CA 1
ATOM 1534 C C . GLY A 1 197 ? 4.188 -6.815 -1.891 1.00 90.94 197 GLY A C 1
ATOM 1535 O O . GLY A 1 197 ? 3.633 -6.198 -2.800 1.00 90.94 197 GLY A O 1
ATOM 1536 N N . SER A 1 198 ? 3.481 -7.428 -0.942 1.00 95.19 198 SER A N 1
ATOM 1537 C CA . SER A 1 198 ? 2.018 -7.311 -0.883 1.00 95.19 198 SER A CA 1
ATOM 1538 C C . SER A 1 198 ? 1.575 -5.859 -0.683 1.00 95.19 198 SER A C 1
ATOM 1540 O O . SER A 1 198 ? 0.557 -5.451 -1.231 1.00 95.19 198 SER A O 1
ATOM 1542 N N . HIS A 1 199 ? 2.359 -5.053 0.039 1.00 94.69 199 HIS A N 1
ATOM 1543 C CA . HIS A 1 199 ? 2.107 -3.619 0.184 1.00 94.69 199 HIS A CA 1
ATOM 1544 C C . HIS A 1 199 ? 2.169 -2.874 -1.158 1.00 94.69 199 HIS A C 1
ATOM 1546 O O . HIS A 1 199 ? 1.286 -2.067 -1.420 1.00 94.69 199 HIS A O 1
ATOM 1552 N N . ASP A 1 200 ? 3.135 -3.187 -2.027 1.00 94.12 200 ASP A N 1
ATOM 1553 C CA . ASP A 1 200 ? 3.239 -2.598 -3.368 1.00 94.12 200 ASP A CA 1
ATOM 1554 C C . ASP A 1 200 ? 2.068 -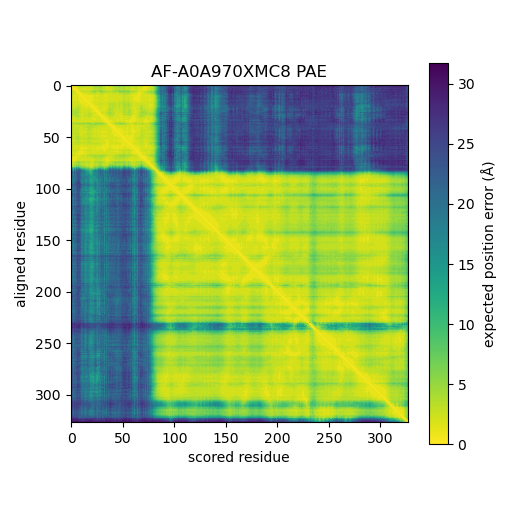3.018 -4.263 1.00 94.12 200 ASP A C 1
ATOM 1556 O O . ASP A 1 200 ? 1.457 -2.183 -4.931 1.00 94.12 200 ASP A O 1
ATOM 1560 N N . LEU A 1 201 ? 1.696 -4.303 -4.229 1.00 95.31 201 LEU A N 1
ATOM 1561 C CA . LEU A 1 201 ? 0.553 -4.811 -4.988 1.00 95.31 201 LEU A CA 1
ATOM 1562 C C . LEU A 1 201 ? -0.755 -4.123 -4.572 1.00 95.31 201 LEU A C 1
ATOM 1564 O O . LEU A 1 201 ? -1.587 -3.804 -5.422 1.00 95.31 201 LEU A O 1
ATOM 1568 N N . VAL A 1 202 ? -0.944 -3.896 -3.270 1.00 95.44 202 VAL A N 1
ATOM 1569 C CA . VAL A 1 202 ? -2.131 -3.218 -2.740 1.00 95.44 202 VAL A CA 1
ATOM 1570 C C . VAL A 1 202 ? -2.241 -1.792 -3.276 1.00 95.44 202 VAL A C 1
ATOM 1572 O O . VAL A 1 202 ? -3.345 -1.376 -3.627 1.00 95.44 202 VAL A O 1
ATOM 1575 N N . GLU A 1 203 ? -1.129 -1.070 -3.433 1.00 94.38 203 GLU A N 1
ATOM 1576 C CA . GLU A 1 203 ? -1.140 0.287 -3.997 1.00 94.38 203 GLU A CA 1
ATOM 1577 C C . GLU A 1 203 ? -1.726 0.340 -5.416 1.00 94.38 203 GLU A C 1
ATOM 1579 O O . GLU A 1 203 ? -2.288 1.367 -5.801 1.00 94.38 203 GLU A O 1
ATOM 1584 N N . LEU A 1 204 ? -1.663 -0.760 -6.178 1.00 95.75 204 LEU A N 1
ATOM 1585 C CA . LEU A 1 204 ? -2.172 -0.837 -7.551 1.00 95.75 204 LEU A CA 1
ATOM 1586 C C . LEU A 1 204 ? -3.705 -0.898 -7.660 1.00 95.75 204 LEU A C 1
ATOM 1588 O O . LEU A 1 204 ? -4.227 -0.725 -8.768 1.00 95.75 204 LEU A O 1
ATOM 1592 N N . LEU A 1 205 ? -4.436 -1.130 -6.560 1.00 92.69 205 LEU A N 1
ATOM 1593 C CA . LEU A 1 205 ? -5.907 -1.225 -6.559 1.00 92.69 205 LEU A CA 1
ATOM 1594 C C . LEU A 1 205 ? -6.562 0.004 -7.196 1.00 92.69 205 LEU A C 1
ATOM 1596 O O . LEU A 1 205 ? -7.379 -0.125 -8.102 1.00 92.69 205 LEU A O 1
ATOM 1600 N N . ASP A 1 206 ? -6.126 1.190 -6.783 1.00 87.50 206 ASP A N 1
ATOM 1601 C CA . ASP A 1 206 ? -6.709 2.462 -7.215 1.00 87.50 206 ASP A CA 1
ATOM 1602 C C . ASP A 1 206 ? -5.829 3.198 -8.243 1.00 87.50 206 ASP A C 1
ATOM 1604 O O . ASP A 1 206 ? -5.978 4.405 -8.445 1.00 87.50 206 ASP A O 1
ATOM 1608 N N . ILE A 1 207 ? -4.861 2.507 -8.849 1.00 92.81 207 ILE A N 1
ATOM 1609 C CA . ILE A 1 207 ? -4.031 3.050 -9.933 1.00 92.81 207 ILE A CA 1
ATOM 1610 C C . ILE A 1 207 ? -4.738 2.772 -11.265 1.00 92.81 207 ILE A C 1
ATOM 1612 O O . ILE A 1 207 ? -5.197 1.648 -11.471 1.00 92.81 207 ILE A O 1
ATOM 1616 N N . PRO A 1 208 ? -4.876 3.750 -12.175 1.00 92.38 208 PRO A N 1
ATOM 1617 C CA . PRO A 1 208 ? -5.502 3.499 -13.469 1.00 92.38 208 PRO A CA 1
ATOM 1618 C C . PRO A 1 208 ? -4.684 2.509 -14.308 1.00 92.38 208 PRO A C 1
ATOM 1620 O O . PRO A 1 208 ? -3.475 2.374 -14.134 1.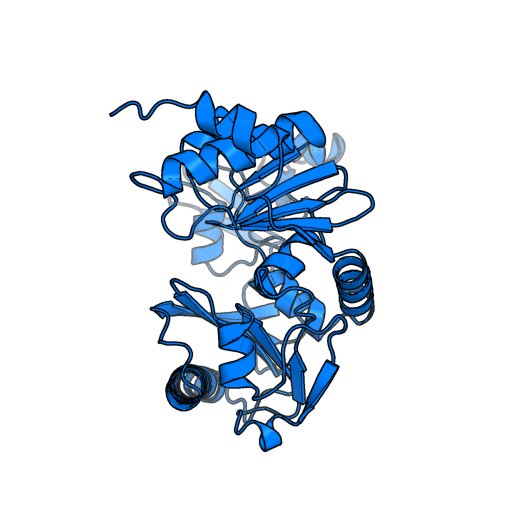00 92.38 208 PRO A O 1
ATOM 1623 N N . GLU A 1 209 ? -5.345 1.814 -15.232 1.00 95.12 209 GLU A N 1
ATOM 1624 C CA . GLU A 1 209 ? -4.644 1.052 -16.274 1.00 95.12 209 GLU A CA 1
ATOM 1625 C C . GLU A 1 209 ? -3.739 1.985 -17.105 1.00 95.12 209 GLU A C 1
ATOM 1627 O O . GLU A 1 209 ? -3.885 3.209 -17.069 1.00 95.12 209 GLU A O 1
ATOM 1632 N N . ASN A 1 210 ? -2.788 1.402 -17.830 1.00 96.81 210 ASN A N 1
ATOM 1633 C CA . ASN A 1 210 ? -1.750 2.112 -18.576 1.00 96.81 210 ASN A CA 1
ATOM 1634 C C . ASN A 1 210 ? -0.904 3.063 -17.701 1.00 96.81 210 ASN A C 1
ATOM 1636 O O . ASN A 1 210 ? -0.572 4.187 -18.091 1.00 96.81 210 ASN A O 1
ATOM 1640 N N . SER A 1 211 ? -0.568 2.613 -16.489 1.00 97.88 211 SER A N 1
ATOM 1641 C CA . SER A 1 211 ? 0.237 3.388 -15.540 1.00 97.88 211 SER A CA 1
ATOM 1642 C C . SER A 1 211 ? 1.498 2.646 -15.130 1.00 97.88 211 SER A C 1
ATOM 1644 O O . SER A 1 211 ? 1.449 1.458 -14.818 1.00 97.88 211 SER A O 1
ATOM 1646 N N . LEU A 1 212 ? 2.611 3.369 -15.058 1.00 98.19 212 LEU A N 1
ATOM 1647 C CA . LEU A 1 212 ? 3.849 2.916 -14.435 1.00 98.19 212 LEU A CA 1
ATOM 1648 C C . LEU A 1 212 ? 3.907 3.421 -12.989 1.00 98.19 212 LEU A C 1
ATOM 1650 O O . LEU A 1 212 ? 3.723 4.611 -12.740 1.00 98.19 212 LEU A O 1
ATOM 1654 N N . VAL A 1 213 ? 4.179 2.531 -12.042 1.00 97.31 213 VAL A N 1
ATOM 1655 C CA . VAL A 1 213 ? 4.383 2.849 -10.625 1.00 97.31 213 VAL A CA 1
ATOM 1656 C C . VAL A 1 213 ? 5.805 2.472 -10.232 1.00 97.31 213 VAL A C 1
ATOM 1658 O O . VAL A 1 213 ? 6.245 1.354 -10.486 1.00 97.31 213 VAL A O 1
ATOM 1661 N N . ILE A 1 214 ? 6.506 3.407 -9.602 1.00 95.69 214 ILE A N 1
ATOM 1662 C CA . ILE A 1 214 ? 7.882 3.259 -9.129 1.00 95.69 214 ILE A CA 1
ATOM 1663 C C . ILE A 1 214 ? 7.853 3.253 -7.597 1.00 95.69 214 ILE A C 1
ATOM 1665 O O . ILE A 1 214 ? 7.343 4.187 -6.974 1.00 95.69 214 ILE A O 1
ATOM 1669 N N . SER A 1 215 ? 8.358 2.176 -7.001 1.00 91.88 215 SER A N 1
ATOM 1670 C CA . SER A 1 215 ? 8.394 1.933 -5.556 1.00 91.88 215 SER A CA 1
ATOM 1671 C C . SER A 1 215 ? 9.813 1.533 -5.158 1.00 91.88 215 SER A C 1
ATOM 1673 O O . SER A 1 215 ? 10.181 0.357 -5.191 1.00 91.88 215 SER A O 1
ATOM 1675 N N . GLY A 1 216 ? 10.649 2.525 -4.847 1.00 88.31 216 GLY A N 1
ATOM 1676 C CA . GLY A 1 216 ? 12.083 2.315 -4.645 1.00 88.31 216 GLY A CA 1
ATOM 1677 C C . GLY A 1 216 ? 12.729 1.622 -5.860 1.00 88.31 216 GLY A C 1
ATOM 1678 O O . GLY A 1 216 ? 12.680 2.185 -6.951 1.00 88.31 216 GLY A O 1
ATOM 1679 N N . PRO A 1 217 ? 13.322 0.420 -5.709 1.00 88.19 217 PRO A N 1
ATOM 1680 C CA . PRO A 1 217 ? 13.942 -0.312 -6.817 1.00 88.19 217 PRO A CA 1
ATOM 1681 C C . PRO A 1 217 ? 12.949 -1.086 -7.699 1.00 88.19 217 PRO A C 1
ATOM 1683 O O . PRO A 1 217 ? 13.364 -1.684 -8.694 1.00 88.19 217 PRO A O 1
ATOM 1686 N N . VAL A 1 218 ? 11.666 -1.130 -7.324 1.00 91.88 218 VAL A N 1
ATOM 1687 C CA . VAL A 1 218 ? 10.632 -1.932 -7.989 1.00 91.88 218 VAL A CA 1
ATOM 1688 C C . VAL A 1 218 ? 9.809 -1.059 -8.932 1.00 91.88 218 VAL A C 1
ATOM 1690 O O . VAL A 1 218 ? 9.229 -0.050 -8.528 1.00 91.88 218 VAL A O 1
ATOM 1693 N N . PHE A 1 219 ? 9.706 -1.490 -10.183 1.00 95.12 219 PHE A N 1
ATOM 1694 C CA . PHE A 1 219 ? 8.878 -0.886 -11.220 1.00 95.12 219 PHE A CA 1
ATOM 1695 C C . PHE A 1 219 ? 7.703 -1.810 -11.528 1.00 95.12 219 PHE A C 1
ATOM 1697 O O . PHE A 1 219 ? 7.894 -3.004 -11.755 1.00 95.12 219 PHE A O 1
ATOM 1704 N N . MET A 1 220 ? 6.494 -1.257 -11.552 1.00 96.56 220 MET A N 1
ATOM 1705 C CA . MET A 1 220 ? 5.258 -1.984 -11.834 1.00 96.56 220 MET A CA 1
ATOM 1706 C C . MET A 1 220 ? 4.473 -1.258 -12.921 1.00 96.56 220 MET A C 1
ATOM 1708 O O . MET A 1 220 ? 3.920 -0.185 -12.677 1.00 96.56 220 MET A O 1
ATOM 1712 N N . TYR A 1 221 ? 4.394 -1.835 -14.115 1.00 97.31 221 TYR A N 1
ATOM 1713 C CA . TYR A 1 221 ? 3.512 -1.331 -15.165 1.00 97.31 221 TYR A CA 1
ATOM 1714 C C . TYR A 1 221 ? 2.181 -2.078 -15.136 1.00 97.31 221 TYR A C 1
ATOM 1716 O O . TYR A 1 221 ? 2.144 -3.292 -15.320 1.00 97.31 221 TYR A O 1
ATOM 1724 N N . LYS A 1 222 ? 1.088 -1.348 -14.911 1.00 97.00 222 LYS A N 1
ATOM 1725 C CA . LYS A 1 222 ? -0.282 -1.867 -14.899 1.00 97.00 222 LYS A CA 1
ATOM 1726 C C . LYS A 1 222 ? -0.896 -1.722 -16.298 1.00 97.00 222 LYS A C 1
ATOM 1728 O O . LYS A 1 222 ? -1.470 -0.677 -16.602 1.00 97.00 222 LYS A O 1
ATOM 1733 N N . GLY A 1 223 ? -0.725 -2.741 -17.140 1.00 95.00 223 GLY A N 1
ATOM 1734 C CA . GLY A 1 223 ? -1.369 -2.892 -18.453 1.00 95.00 223 GLY A CA 1
ATOM 1735 C C . GLY A 1 223 ? -2.284 -4.117 -18.465 1.00 95.00 223 GLY A C 1
ATOM 1736 O O . GLY A 1 223 ? -2.813 -4.472 -17.424 1.00 95.00 223 GLY A O 1
ATOM 1737 N N . GLU A 1 224 ? -2.462 -4.810 -19.596 1.00 92.88 224 GLU A N 1
ATOM 1738 C CA . GLU A 1 224 ? -3.222 -6.080 -19.622 1.00 92.88 224 GLU A CA 1
ATOM 1739 C C . GLU A 1 224 ? -2.703 -7.064 -18.556 1.00 92.88 224 GLU A C 1
ATOM 1741 O O . GLU A 1 224 ? -3.460 -7.497 -17.678 1.00 92.88 224 GLU A O 1
ATOM 1746 N N . ASP A 1 225 ? -1.386 -7.265 -18.551 1.00 94.69 225 ASP A N 1
ATOM 1747 C CA . ASP A 1 225 ? -0.632 -7.846 -17.447 1.00 94.69 225 ASP A CA 1
ATOM 1748 C C . ASP A 1 225 ? -0.002 -6.756 -16.567 1.00 94.69 225 ASP A C 1
ATOM 1750 O O . ASP A 1 225 ? 0.187 -5.607 -16.978 1.00 94.69 225 ASP A O 1
ATOM 1754 N N . ILE A 1 226 ? 0.338 -7.128 -15.332 1.00 95.81 226 ILE A N 1
ATOM 1755 C CA . ILE A 1 226 ? 1.124 -6.284 -14.432 1.00 95.81 226 ILE A CA 1
ATOM 1756 C C . ILE A 1 226 ? 2.576 -6.739 -14.525 1.00 95.81 226 ILE A C 1
ATOM 1758 O O . ILE A 1 226 ? 2.944 -7.764 -13.950 1.00 95.81 226 ILE A O 1
ATOM 1762 N N . LEU A 1 227 ? 3.385 -5.981 -15.257 1.00 94.94 227 LEU A N 1
ATOM 1763 C CA . LEU A 1 227 ? 4.806 -6.261 -15.432 1.00 94.94 227 LEU A CA 1
ATOM 1764 C C . LEU A 1 227 ? 5.588 -5.691 -14.248 1.00 94.94 227 LEU A C 1
ATOM 1766 O O . LEU A 1 227 ? 5.567 -4.478 -14.028 1.00 94.94 227 LEU A O 1
ATOM 1770 N N . CYS A 1 228 ? 6.290 -6.554 -13.519 1.00 93.62 228 CYS A N 1
ATOM 1771 C CA . CYS A 1 228 ? 7.161 -6.182 -12.409 1.00 93.62 228 CYS A CA 1
ATOM 1772 C C . CYS A 1 228 ? 8.629 -6.418 -12.764 1.00 93.62 228 CYS A C 1
ATOM 1774 O O . CYS A 1 228 ? 8.989 -7.507 -13.220 1.00 93.62 228 CYS A O 1
ATOM 1776 N N . ILE A 1 229 ? 9.463 -5.407 -12.521 1.00 92.12 229 ILE A N 1
ATOM 1777 C CA . ILE A 1 229 ? 10.916 -5.474 -12.708 1.00 92.12 229 ILE A CA 1
ATOM 1778 C C . ILE A 1 229 ? 11.597 -4.793 -11.529 1.00 92.12 229 ILE A C 1
ATOM 1780 O O . ILE A 1 229 ? 11.206 -3.695 -11.127 1.00 92.12 229 ILE A O 1
ATOM 1784 N N . THR A 1 230 ? 12.651 -5.416 -11.015 1.00 89.25 230 THR A N 1
ATOM 1785 C CA . THR A 1 230 ? 13.532 -4.818 -10.007 1.00 89.25 230 THR A CA 1
ATOM 1786 C C . THR A 1 230 ? 14.865 -4.445 -10.645 1.00 89.25 230 THR A C 1
ATOM 1788 O O . THR A 1 230 ? 15.543 -5.317 -11.183 1.00 89.25 230 THR A O 1
ATOM 1791 N N . SER A 1 231 ? 15.253 -3.166 -10.605 1.00 80.81 231 SER A N 1
ATOM 1792 C CA . SER A 1 231 ? 16.442 -2.688 -11.331 1.00 80.81 231 SER A CA 1
ATOM 1793 C C . SER A 1 231 ? 17.768 -3.025 -10.634 1.00 80.81 231 SER A C 1
ATOM 1795 O O . SER A 1 231 ? 18.653 -3.619 -11.234 1.00 80.81 231 SER A O 1
ATOM 1797 N N . ASP A 1 232 ? 17.910 -2.608 -9.376 1.00 75.94 232 ASP A N 1
ATOM 1798 C CA . ASP A 1 232 ? 19.000 -2.891 -8.429 1.00 75.94 232 ASP A CA 1
ATOM 1799 C C . ASP A 1 232 ? 18.584 -2.242 -7.095 1.00 75.94 232 ASP A C 1
ATOM 1801 O O . ASP A 1 232 ? 17.908 -1.209 -7.111 1.00 75.94 232 ASP A O 1
ATOM 1805 N N . LYS A 1 233 ? 18.969 -2.808 -5.945 1.00 66.19 233 LYS A N 1
ATOM 1806 C CA . LYS A 1 233 ? 18.622 -2.250 -4.628 1.00 66.19 233 LYS A CA 1
ATOM 1807 C C . LYS A 1 233 ? 19.314 -0.906 -4.349 1.00 66.19 233 LYS A C 1
ATOM 1809 O O . LYS A 1 233 ? 18.746 -0.105 -3.606 1.00 66.19 233 LYS A O 1
ATOM 1814 N N . ASP A 1 234 ? 20.488 -0.629 -4.929 1.00 68.31 234 ASP A N 1
ATOM 1815 C CA . ASP A 1 234 ? 21.164 0.676 -4.786 1.00 68.31 234 ASP A CA 1
ATOM 1816 C C . ASP A 1 234 ? 20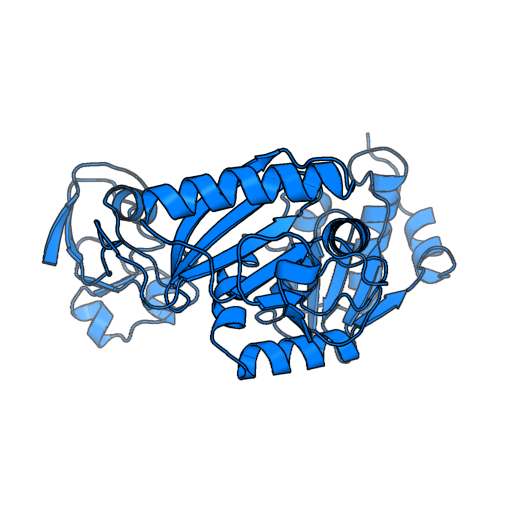.815 1.641 -5.931 1.00 68.31 234 ASP A C 1
ATOM 1818 O O . ASP A 1 234 ? 21.607 1.902 -6.831 1.00 68.31 234 ASP A O 1
ATOM 1822 N N . CYS A 1 235 ? 19.619 2.227 -5.896 1.00 63.84 235 CYS A N 1
ATOM 1823 C CA . CYS A 1 235 ? 19.172 3.151 -6.947 1.00 63.84 235 CYS A CA 1
ATOM 1824 C C . CYS A 1 235 ? 19.890 4.517 -6.944 1.00 63.84 235 CYS A C 1
ATOM 1826 O O . CYS A 1 235 ? 19.594 5.360 -7.791 1.00 63.84 235 CYS A O 1
ATOM 1828 N N . ILE A 1 236 ? 20.767 4.788 -5.971 1.00 60.94 236 ILE A N 1
ATOM 1829 C CA . ILE A 1 236 ? 21.265 6.144 -5.691 1.00 60.94 236 ILE A CA 1
ATOM 1830 C C . ILE A 1 236 ? 22.669 6.352 -6.262 1.00 60.94 236 ILE A C 1
ATOM 1832 O O . ILE A 1 236 ? 23.019 7.477 -6.629 1.00 60.94 236 ILE A O 1
ATOM 1836 N N . SER A 1 237 ? 23.475 5.293 -6.373 1.00 70.81 237 SER A N 1
ATOM 1837 C CA . SER A 1 237 ? 24.879 5.423 -6.758 1.00 70.81 237 SER A CA 1
ATOM 1838 C C . SER A 1 237 ? 25.351 4.370 -7.763 1.00 70.81 237 SER A C 1
ATOM 1840 O O . SER A 1 237 ? 24.714 3.338 -7.976 1.00 70.81 237 SER A O 1
ATOM 1842 N N . GLY A 1 238 ? 26.473 4.673 -8.427 1.00 80.06 238 GLY A N 1
ATOM 1843 C CA . GLY A 1 238 ? 27.200 3.739 -9.286 1.00 80.06 238 GLY A CA 1
ATOM 1844 C C . GLY A 1 238 ? 26.329 3.016 -10.318 1.00 80.06 238 GLY A C 1
ATOM 1845 O O . GLY A 1 238 ? 25.575 3.633 -11.071 1.00 80.06 238 GLY A O 1
ATOM 1846 N N . TYR A 1 239 ? 26.457 1.689 -10.359 1.00 80.94 239 TYR A N 1
ATOM 1847 C CA . TYR A 1 239 ? 25.736 0.839 -11.305 1.00 80.94 239 TYR A CA 1
ATOM 1848 C C . TYR A 1 239 ? 24.222 0.826 -11.068 1.00 80.94 239 TYR A C 1
ATOM 1850 O O . TYR A 1 239 ? 23.462 0.844 -12.032 1.00 80.94 239 TYR A O 1
ATOM 1858 N N . GLY A 1 240 ? 23.758 0.857 -9.819 1.00 83.25 240 GLY A N 1
ATOM 1859 C CA . GLY A 1 240 ? 22.325 0.759 -9.556 1.00 83.25 240 GLY A CA 1
ATOM 1860 C C . GLY A 1 240 ? 21.554 2.022 -9.963 1.00 83.25 240 GLY A C 1
ATOM 1861 O O . GLY A 1 240 ? 20.434 1.914 -10.463 1.00 83.25 240 GLY A O 1
ATOM 1862 N N . LYS A 1 241 ? 22.183 3.208 -9.926 1.00 85.44 241 LYS A N 1
ATOM 1863 C CA . LYS A 1 241 ? 21.634 4.427 -10.560 1.00 85.44 241 LYS A CA 1
ATOM 1864 C C . LYS A 1 241 ? 21.495 4.277 -12.082 1.00 85.44 241 LYS A C 1
ATOM 1866 O O . LYS A 1 241 ? 20.505 4.727 -12.660 1.00 85.44 241 LYS A O 1
ATOM 1871 N N . LEU A 1 242 ? 22.471 3.648 -12.746 1.00 88.19 242 LEU A N 1
ATOM 1872 C CA . LEU A 1 242 ? 22.400 3.362 -14.187 1.00 88.19 242 LEU A CA 1
ATOM 1873 C C . LEU A 1 242 ? 21.287 2.360 -14.502 1.00 88.19 242 LEU A C 1
ATOM 1875 O O . LEU A 1 242 ? 20.469 2.623 -15.381 1.00 88.19 242 LEU A O 1
ATOM 1879 N N . ALA A 1 243 ? 21.219 1.259 -13.752 1.00 88.88 243 ALA A N 1
ATOM 1880 C CA . ALA A 1 243 ? 20.195 0.232 -13.906 1.00 88.88 243 ALA A CA 1
ATOM 1881 C C . ALA A 1 243 ? 18.785 0.799 -13.681 1.00 88.88 243 ALA A C 1
ATOM 1883 O O . ALA A 1 243 ? 17.865 0.494 -14.441 1.00 88.88 243 ALA A O 1
ATOM 1884 N N . PHE A 1 244 ? 18.616 1.677 -12.688 1.00 92.25 244 PHE A N 1
ATOM 1885 C CA . PHE A 1 244 ? 17.365 2.393 -12.443 1.00 92.25 244 PHE A CA 1
ATOM 1886 C C . PHE A 1 244 ? 16.952 3.239 -13.655 1.00 92.25 244 PHE A C 1
ATOM 1888 O O . PHE A 1 244 ? 15.836 3.098 -14.160 1.00 92.25 244 PHE A O 1
ATOM 1895 N N . LYS A 1 245 ? 17.864 4.077 -14.173 1.00 91.94 245 LYS A N 1
ATOM 1896 C CA . LYS A 1 245 ? 17.612 4.905 -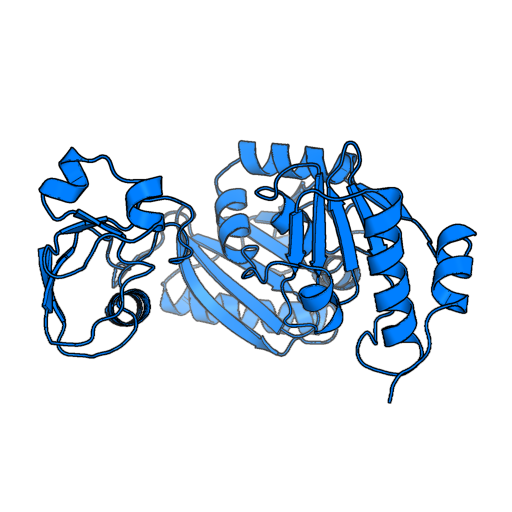15.366 1.00 91.94 245 LYS A CA 1
ATOM 1897 C C . LYS A 1 245 ? 17.269 4.057 -16.589 1.00 91.94 245 LYS A C 1
ATOM 1899 O O . LYS A 1 245 ? 16.325 4.390 -17.303 1.00 91.94 245 LYS A O 1
ATOM 1904 N N . ALA A 1 246 ? 18.010 2.973 -16.816 1.00 92.69 246 ALA A N 1
ATOM 1905 C CA . ALA A 1 246 ? 17.779 2.066 -17.935 1.00 92.69 246 ALA A CA 1
ATOM 1906 C C . ALA A 1 246 ? 16.398 1.411 -17.848 1.00 92.69 246 ALA A C 1
ATOM 1908 O O . ALA A 1 246 ? 15.656 1.401 -18.825 1.00 92.69 246 ALA A O 1
ATOM 1909 N N . THR A 1 247 ? 16.013 0.955 -16.656 1.00 94.25 247 THR A N 1
ATOM 1910 C CA . THR A 1 247 ? 14.708 0.324 -16.409 1.00 94.25 247 THR A CA 1
ATOM 1911 C C . THR A 1 247 ? 13.558 1.310 -16.605 1.00 94.25 247 THR A C 1
ATOM 1913 O O . THR A 1 247 ? 12.570 0.988 -17.262 1.00 94.25 247 THR A O 1
ATOM 1916 N N . LEU A 1 248 ? 13.700 2.543 -16.114 1.00 94.88 248 LEU A N 1
ATOM 1917 C CA . LEU A 1 248 ? 12.715 3.601 -16.339 1.00 94.88 248 LEU A CA 1
ATOM 1918 C C . LEU A 1 248 ? 12.546 3.912 -17.834 1.00 94.88 248 LEU A C 1
ATOM 1920 O O . LEU A 1 248 ? 11.423 3.967 -18.334 1.00 94.88 248 LEU A O 1
ATOM 1924 N N . GLN A 1 249 ? 13.654 4.085 -18.559 1.00 94.56 249 GLN A N 1
ATOM 1925 C CA . GLN A 1 249 ? 13.621 4.347 -19.999 1.00 94.56 249 GLN A CA 1
ATOM 1926 C C . GLN A 1 249 ? 13.049 3.172 -20.792 1.00 94.56 249 GLN A C 1
ATOM 1928 O O . GLN A 1 249 ? 12.304 3.406 -21.742 1.00 94.56 249 GLN A O 1
ATOM 1933 N N . TYR A 1 250 ? 13.352 1.940 -20.387 1.00 95.00 250 TYR A N 1
ATOM 1934 C CA . TYR A 1 250 ? 12.785 0.731 -20.973 1.00 95.00 250 TYR A CA 1
ATOM 1935 C C . TYR A 1 250 ? 11.258 0.746 -20.896 1.00 95.00 250 TYR A C 1
ATOM 1937 O O . TYR A 1 250 ? 10.601 0.679 -21.931 1.00 95.00 250 TYR A O 1
ATOM 1945 N N . PHE A 1 251 ? 10.679 0.952 -19.706 1.00 95.56 251 PHE A N 1
ATOM 1946 C CA . PHE A 1 251 ? 9.221 1.026 -19.571 1.00 95.56 251 PHE A CA 1
ATOM 1947 C C . PHE A 1 251 ? 8.617 2.164 -20.397 1.00 95.56 251 PHE A C 1
ATOM 1949 O O . PHE A 1 251 ? 7.601 1.975 -21.058 1.00 95.56 251 PHE A O 1
ATOM 1956 N N . ILE A 1 252 ? 9.246 3.340 -20.410 1.00 95.38 252 ILE A N 1
ATOM 1957 C CA . ILE A 1 252 ? 8.745 4.473 -21.198 1.00 95.38 252 ILE A CA 1
ATOM 1958 C C . ILE A 1 252 ? 8.712 4.144 -22.698 1.00 95.38 252 ILE A C 1
ATOM 1960 O O . ILE A 1 252 ? 7.760 4.531 -23.379 1.00 95.38 252 ILE A O 1
ATOM 1964 N N . GLN A 1 253 ? 9.720 3.436 -23.213 1.00 94.56 253 GLN A N 1
ATOM 1965 C CA . GLN A 1 253 ? 9.800 3.069 -24.628 1.00 94.56 253 GLN A CA 1
ATOM 1966 C C . GLN A 1 253 ? 8.844 1.929 -24.993 1.00 94.56 253 GLN A C 1
ATOM 1968 O O . GLN A 1 253 ? 8.090 2.065 -25.963 1.00 94.56 253 GLN A O 1
ATOM 1973 N N . GLU A 1 254 ? 8.843 0.857 -24.201 1.00 93.25 254 GLU A N 1
ATOM 1974 C CA . GLU A 1 254 ? 8.076 -0.358 -24.482 1.00 93.25 254 GLU A CA 1
ATOM 1975 C C . GLU A 1 254 ? 6.587 -0.180 -24.212 1.00 93.25 254 GLU A C 1
ATOM 1977 O O . GLU A 1 254 ? 5.751 -0.559 -25.032 1.00 93.25 254 GLU A O 1
ATOM 1982 N N . THR A 1 255 ? 6.236 0.422 -23.074 1.00 93.94 255 THR A N 1
ATOM 1983 C CA . THR A 1 255 ? 4.843 0.446 -22.614 1.00 93.94 255 THR A CA 1
ATOM 1984 C C . THR A 1 255 ? 4.144 1.776 -22.846 1.00 93.94 255 THR A C 1
ATOM 1986 O O . THR A 1 255 ? 2.915 1.809 -22.873 1.00 93.94 255 THR A O 1
ATOM 1989 N N . LYS A 1 256 ? 4.900 2.864 -23.063 1.00 95.81 256 LYS A N 1
ATOM 1990 C CA . LYS A 1 256 ? 4.380 4.224 -23.319 1.00 95.81 256 LYS A CA 1
ATOM 1991 C C . LYS A 1 256 ? 3.270 4.611 -22.326 1.00 95.81 256 LYS A C 1
ATOM 1993 O O . LYS A 1 256 ? 2.143 4.892 -22.746 1.00 95.81 256 LYS A O 1
ATOM 1998 N N . PRO A 1 257 ? 3.571 4.608 -21.014 1.00 96.81 257 PRO A N 1
ATOM 1999 C CA . PRO A 1 257 ? 2.562 4.786 -19.981 1.00 96.81 257 PRO A CA 1
ATOM 2000 C C . PRO A 1 257 ? 1.883 6.157 -20.090 1.00 96.81 257 PRO A C 1
ATOM 2002 O O . PRO A 1 257 ? 2.546 7.179 -20.270 1.00 96.81 257 PRO A O 1
ATOM 2005 N N . GLU A 1 258 ? 0.562 6.195 -19.915 1.00 95.62 258 GLU A N 1
ATOM 2006 C CA . GLU A 1 258 ? -0.204 7.449 -19.820 1.00 95.62 258 GLU A CA 1
ATOM 2007 C C . GLU A 1 258 ? 0.087 8.194 -18.517 1.00 95.62 258 GLU A C 1
ATOM 2009 O O . GLU A 1 258 ? 0.046 9.426 -18.463 1.00 95.62 258 GLU A O 1
ATOM 2014 N N . ASN A 1 259 ? 0.365 7.442 -17.452 1.00 95.31 259 ASN A N 1
ATOM 2015 C CA . ASN A 1 259 ? 0.680 7.986 -16.143 1.00 95.31 259 ASN A CA 1
ATOM 2016 C C . ASN A 1 259 ? 1.933 7.325 -15.581 1.00 95.31 259 ASN A C 1
ATOM 2018 O O . ASN A 1 259 ? 2.088 6.108 -15.646 1.00 95.31 259 ASN A O 1
ATOM 2022 N N . ILE A 1 260 ? 2.790 8.127 -14.956 1.00 97.75 260 ILE A N 1
ATOM 2023 C CA . ILE A 1 260 ? 3.933 7.642 -14.189 1.00 97.75 260 ILE A CA 1
ATOM 2024 C C . ILE A 1 260 ? 3.764 8.149 -12.758 1.00 97.75 260 ILE A C 1
ATOM 2026 O O . ILE A 1 260 ? 3.547 9.344 -12.539 1.00 97.75 260 ILE A O 1
ATOM 2030 N N . PHE A 1 261 ? 3.836 7.246 -11.789 1.00 96.56 261 PHE A N 1
ATOM 2031 C CA . PHE A 1 261 ? 3.705 7.531 -10.365 1.00 96.56 261 PHE A CA 1
ATOM 2032 C C . PHE A 1 261 ? 4.952 7.073 -9.618 1.00 96.56 261 PHE A C 1
ATOM 2034 O O . PHE A 1 261 ? 5.536 6.046 -9.955 1.00 96.56 261 PHE A O 1
ATOM 2041 N N . THR A 1 262 ? 5.337 7.812 -8.584 1.00 95.62 262 THR A N 1
ATOM 2042 C CA . THR A 1 262 ? 6.434 7.439 -7.683 1.00 95.62 262 THR A CA 1
ATOM 2043 C C . THR A 1 262 ? 6.045 7.719 -6.237 1.00 95.62 262 THR A C 1
ATOM 2045 O O . THR A 1 262 ? 5.306 8.674 -5.979 1.00 95.62 262 THR A O 1
ATOM 2048 N N . PHE A 1 263 ? 6.534 6.910 -5.298 1.00 91.19 263 PHE A N 1
ATOM 2049 C CA . PHE A 1 263 ? 6.386 7.169 -3.860 1.00 91.19 263 PHE A CA 1
ATOM 2050 C C . PHE A 1 263 ? 7.574 7.937 -3.277 1.00 91.19 263 PHE A C 1
ATOM 2052 O O . PHE A 1 263 ? 7.464 8.549 -2.213 1.00 91.19 263 PHE A O 1
ATOM 2059 N N . GLU A 1 264 ? 8.706 7.933 -3.977 1.00 90.69 264 GLU A N 1
ATOM 2060 C CA . GLU A 1 264 ? 9.939 8.578 -3.558 1.00 90.69 264 GLU A CA 1
ATOM 2061 C C . GLU A 1 264 ? 10.288 9.756 -4.479 1.00 90.69 264 GLU A C 1
ATOM 2063 O O . GLU A 1 264 ? 10.085 9.717 -5.697 1.00 90.69 264 GLU A O 1
ATOM 2068 N N . ASN A 1 265 ? 10.855 10.819 -3.899 1.00 90.00 265 ASN A N 1
ATOM 2069 C CA . ASN A 1 265 ? 11.338 11.981 -4.646 1.00 90.00 265 ASN A CA 1
ATOM 2070 C C . ASN A 1 265 ? 12.719 11.696 -5.266 1.00 90.00 265 ASN A C 1
ATOM 2072 O O . ASN A 1 265 ? 13.744 12.206 -4.813 1.00 90.00 265 ASN A O 1
ATOM 2076 N N . VAL A 1 266 ? 12.736 10.817 -6.268 1.00 88.75 266 VAL A N 1
ATOM 2077 C CA . VAL A 1 266 ? 13.930 10.431 -7.031 1.00 88.75 266 VAL A CA 1
ATOM 2078 C C . VAL A 1 266 ? 14.018 11.299 -8.281 1.00 88.75 266 VAL A C 1
ATOM 2080 O O . VAL A 1 266 ? 13.102 11.278 -9.105 1.00 88.75 266 VAL A O 1
ATOM 2083 N N . LYS A 1 267 ? 15.124 12.039 -8.437 1.00 89.69 267 LYS A N 1
ATOM 2084 C CA . LYS A 1 267 ? 15.340 13.012 -9.524 1.00 89.69 267 LYS A CA 1
ATOM 2085 C C . LYS A 1 267 ? 14.996 12.431 -10.898 1.00 89.69 267 LYS A C 1
ATOM 2087 O O . LYS A 1 267 ? 14.209 13.019 -11.630 1.00 89.69 267 LYS A O 1
ATOM 2092 N N . GLU A 1 268 ? 15.519 11.250 -11.197 1.00 90.88 268 GLU A N 1
ATOM 2093 C CA . GLU A 1 268 ? 15.329 10.535 -12.459 1.00 90.88 268 GLU A CA 1
ATOM 2094 C C . GLU A 1 268 ? 13.855 10.261 -12.773 1.00 90.88 268 GLU A C 1
ATOM 2096 O O . GLU A 1 268 ? 13.424 10.407 -13.914 1.00 90.88 268 GLU A O 1
ATOM 2101 N N . SER A 1 269 ? 13.071 9.896 -11.755 1.00 92.88 269 SER A N 1
ATOM 2102 C CA . SER A 1 269 ? 11.636 9.642 -11.913 1.00 92.88 269 SER A CA 1
ATOM 2103 C C . SER A 1 269 ? 10.889 10.934 -12.221 1.00 92.88 269 SER A C 1
ATOM 2105 O O . SER A 1 269 ? 10.058 10.976 -13.126 1.00 92.88 269 SER A O 1
ATOM 2107 N N . ILE A 1 270 ? 11.201 12.007 -11.490 1.00 93.50 270 ILE A N 1
ATOM 2108 C CA . ILE A 1 270 ? 10.546 13.308 -11.659 1.00 93.50 270 ILE A CA 1
ATOM 2109 C C . ILE A 1 270 ? 10.871 13.916 -13.029 1.00 93.50 270 ILE A C 1
ATOM 2111 O O . ILE A 1 270 ? 9.969 14.407 -13.706 1.00 93.50 270 ILE A O 1
ATOM 2115 N N . GLU A 1 271 ? 12.126 13.833 -13.476 1.00 92.81 271 GLU A N 1
ATOM 2116 C CA . GLU A 1 271 ? 12.547 14.292 -14.809 1.00 92.81 271 GLU A CA 1
ATOM 2117 C C . GLU A 1 271 ? 11.855 13.518 -15.939 1.00 92.81 271 GLU A C 1
ATOM 2119 O O . GLU A 1 271 ? 11.560 14.091 -16.987 1.00 92.81 271 GLU A O 1
ATOM 2124 N N . ALA A 1 272 ? 11.521 12.247 -15.709 1.00 92.19 272 A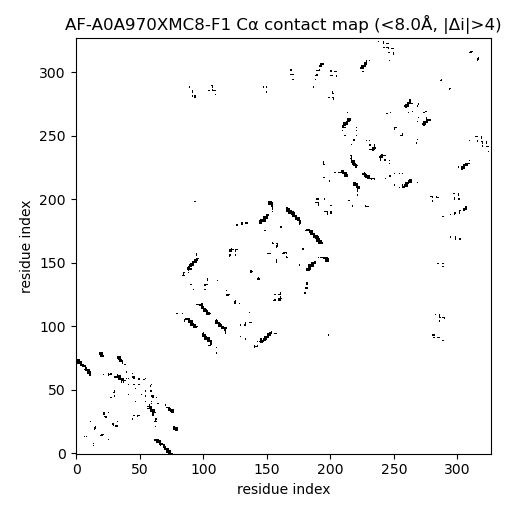LA A N 1
ATOM 2125 C CA . ALA A 1 272 ? 10.728 11.437 -16.629 1.00 92.19 272 ALA A CA 1
ATOM 2126 C C . ALA A 1 272 ? 9.213 11.729 -16.582 1.00 92.19 272 ALA A C 1
ATOM 2128 O O . ALA A 1 272 ? 8.443 11.083 -17.290 1.00 92.19 272 ALA A O 1
ATOM 2129 N N . GLY A 1 273 ? 8.768 12.691 -15.7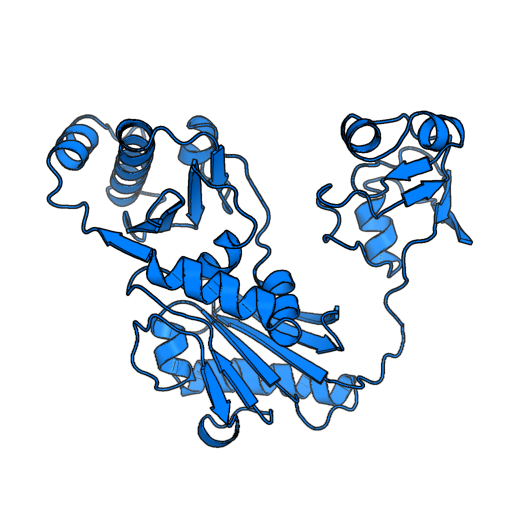67 1.00 92.81 273 GLY A N 1
ATOM 2130 C CA . GLY A 1 273 ? 7.362 13.081 -15.647 1.00 92.81 273 GLY A CA 1
ATOM 2131 C C . GLY A 1 273 ? 6.571 12.311 -14.587 1.00 92.81 273 GLY A C 1
ATOM 2132 O O . GLY A 1 273 ? 5.339 12.382 -14.585 1.00 92.81 273 GLY A O 1
ATOM 2133 N N . ALA A 1 274 ? 7.239 11.590 -13.678 1.00 95.31 274 ALA A N 1
ATOM 2134 C CA . ALA A 1 274 ? 6.561 10.910 -12.580 1.00 95.31 274 ALA A CA 1
ATOM 2135 C C . ALA A 1 274 ? 5.893 11.904 -11.622 1.00 95.31 274 ALA A C 1
ATOM 2137 O O . ALA A 1 274 ? 6.496 12.872 -11.157 1.00 95.31 274 ALA A O 1
ATOM 2138 N N . LYS A 1 275 ? 4.640 11.621 -11.270 1.00 93.69 275 LYS A N 1
ATOM 2139 C CA . LYS A 1 275 ? 3.907 12.325 -10.219 1.00 93.69 275 LYS A CA 1
ATOM 2140 C C . LYS A 1 275 ? 4.222 11.673 -8.878 1.00 93.69 275 LYS A C 1
ATOM 2142 O O . LYS A 1 275 ? 3.922 10.495 -8.679 1.00 93.69 275 LYS A O 1
ATOM 2147 N N . LEU A 1 276 ? 4.789 12.449 -7.957 1.00 91.19 276 LEU A N 1
ATOM 2148 C CA . LEU A 1 276 ? 4.973 12.018 -6.575 1.00 91.19 276 LEU A CA 1
ATOM 2149 C C . LEU A 1 276 ? 3.604 11.855 -5.901 1.00 91.19 276 LEU A C 1
ATOM 2151 O O . LEU A 1 276 ? 2.813 12.800 -5.858 1.00 91.19 276 LEU A O 1
ATOM 2155 N N . ILE A 1 277 ? 3.328 10.661 -5.383 1.00 87.38 277 ILE A N 1
ATOM 2156 C CA . ILE A 1 277 ? 2.102 10.328 -4.655 1.00 87.38 277 ILE A CA 1
ATOM 2157 C C . ILE A 1 277 ? 2.444 9.732 -3.289 1.00 87.38 277 ILE A C 1
ATOM 2159 O O . ILE A 1 277 ? 3.476 9.100 -3.101 1.00 87.38 277 ILE A O 1
ATOM 2163 N N . GLU A 1 278 ? 1.566 9.927 -2.311 1.00 82.94 278 GLU A N 1
ATOM 2164 C CA . GLU A 1 278 ? 1.748 9.354 -0.977 1.00 82.94 278 GLU A CA 1
ATOM 2165 C C . GLU A 1 278 ? 1.256 7.903 -0.946 1.00 82.94 278 GLU A C 1
ATOM 2167 O O . GLU A 1 278 ? 0.142 7.632 -1.411 1.00 82.94 278 GLU A O 1
ATOM 2172 N N . ARG A 1 279 ? 2.022 7.009 -0.306 1.00 87.81 279 ARG A N 1
ATOM 2173 C CA . ARG A 1 279 ? 1.603 5.625 -0.037 1.00 87.81 279 ARG A CA 1
ATOM 2174 C C . ARG A 1 279 ? 0.225 5.575 0.636 1.00 87.81 279 ARG A C 1
ATOM 2176 O O . ARG A 1 279 ? -0.110 6.387 1.507 1.00 87.81 279 ARG A O 1
ATOM 2183 N N . ARG A 1 280 ? -0.614 4.647 0.187 1.00 88.12 280 ARG A N 1
ATOM 2184 C CA . ARG A 1 280 ? -1.985 4.409 0.665 1.00 88.12 280 ARG A CA 1
ATOM 2185 C C . ARG A 1 280 ? -2.172 3.013 1.237 1.00 88.12 280 ARG A C 1
ATOM 2187 O O . ARG A 1 280 ? -3.269 2.741 1.721 1.00 88.12 280 ARG A O 1
ATOM 2194 N N . ALA A 1 281 ? -1.141 2.171 1.239 1.00 91.62 281 ALA A N 1
ATOM 2195 C CA . ALA A 1 281 ? -1.204 0.792 1.707 1.00 91.62 281 ALA A CA 1
ATOM 2196 C C . ALA A 1 281 ? -1.903 0.661 3.068 1.00 91.62 281 ALA A C 1
ATOM 2198 O O . ALA A 1 281 ? -2.750 -0.211 3.204 1.00 91.62 281 ALA A O 1
ATOM 2199 N N . ARG A 1 282 ? -1.668 1.571 4.028 1.00 90.44 282 ARG A N 1
ATOM 2200 C CA . ARG A 1 282 ? -2.368 1.568 5.329 1.00 90.44 282 ARG A CA 1
ATOM 2201 C C . ARG A 1 282 ? -3.887 1.730 5.224 1.00 90.44 282 ARG A C 1
ATOM 2203 O O . ARG A 1 282 ? -4.622 0.987 5.857 1.00 90.44 282 ARG A O 1
ATOM 2210 N N . TYR A 1 283 ? -4.373 2.647 4.388 1.00 87.94 283 TYR A N 1
ATOM 2211 C CA . TYR A 1 283 ? -5.812 2.861 4.189 1.00 87.94 283 TYR A CA 1
ATOM 2212 C C . TYR A 1 283 ? -6.435 1.719 3.386 1.00 87.94 283 TYR A C 1
ATOM 2214 O O . TYR A 1 283 ? -7.530 1.258 3.678 1.00 87.94 283 TYR A O 1
ATOM 2222 N N . LEU A 1 284 ? -5.720 1.223 2.380 1.00 90.94 284 LEU A N 1
ATOM 2223 C CA . LEU A 1 284 ? -6.194 0.108 1.569 1.00 90.94 284 LEU A CA 1
ATOM 2224 C C . LEU A 1 284 ? -6.206 -1.201 2.371 1.00 90.94 284 LEU A C 1
ATOM 2226 O O . LEU A 1 284 ? -7.097 -2.023 2.181 1.00 90.94 284 LEU A O 1
ATOM 2230 N N . ALA A 1 285 ? -5.278 -1.373 3.315 1.00 92.44 285 ALA A N 1
ATOM 2231 C CA . ALA A 1 285 ? -5.285 -2.479 4.266 1.00 92.44 285 ALA A CA 1
ATOM 2232 C C . ALA A 1 285 ? -6.561 -2.483 5.116 1.00 92.44 285 ALA A C 1
ATOM 2234 O O . ALA A 1 285 ? -7.162 -3.542 5.297 1.00 92.44 285 ALA A O 1
ATOM 2235 N N . THR A 1 286 ? -7.017 -1.312 5.579 1.00 89.12 286 THR A N 1
ATOM 2236 C CA . THR A 1 286 ? -8.264 -1.222 6.352 1.00 89.12 286 THR A CA 1
ATOM 2237 C C . THR A 1 286 ? -9.488 -1.537 5.499 1.00 89.12 286 THR A C 1
ATOM 2239 O O . THR A 1 286 ? -10.369 -2.270 5.944 1.00 89.12 286 THR A O 1
ATOM 2242 N N . GLU A 1 287 ? -9.523 -1.083 4.243 1.00 90.38 287 GLU A N 1
ATOM 2243 C CA . GLU A 1 287 ? -10.588 -1.457 3.303 1.00 90.38 287 GLU A CA 1
ATOM 2244 C C . GLU A 1 287 ? -10.620 -2.968 3.038 1.00 90.38 287 GLU A C 1
ATOM 2246 O O . GLU A 1 287 ? -11.697 -3.559 2.926 1.00 90.38 287 GLU A O 1
ATOM 2251 N N . LEU A 1 288 ? -9.451 -3.609 2.943 1.00 94.00 288 LEU A N 1
ATOM 2252 C CA . LEU A 1 288 ? -9.355 -5.052 2.739 1.00 94.00 288 LEU A CA 1
ATOM 2253 C C . LEU A 1 288 ? -9.917 -5.838 3.921 1.00 94.00 288 LEU A C 1
ATOM 2255 O O . LEU A 1 288 ? -10.469 -6.906 3.684 1.00 94.00 288 LEU A O 1
ATOM 2259 N N . LEU A 1 289 ? -9.829 -5.341 5.156 1.00 90.12 289 LEU A N 1
ATOM 2260 C CA . LEU A 1 289 ? -10.387 -6.025 6.328 1.00 90.12 289 LEU A CA 1
ATOM 2261 C C . LEU A 1 289 ? -11.918 -6.146 6.251 1.00 90.12 289 LEU A C 1
ATOM 2263 O O . LEU A 1 289 ? -12.459 -7.196 6.588 1.00 90.12 289 LEU A O 1
ATOM 2267 N N . ILE A 1 290 ? -12.599 -5.130 5.711 1.00 88.38 290 ILE A N 1
ATOM 2268 C CA . ILE A 1 290 ? -14.071 -5.055 5.690 1.00 88.38 290 ILE A CA 1
ATOM 2269 C C . ILE A 1 290 ? -14.708 -5.384 4.328 1.00 88.38 290 ILE A C 1
ATOM 2271 O O . ILE A 1 290 ? -15.916 -5.605 4.239 1.00 88.38 290 ILE A O 1
ATOM 2275 N N . SER A 1 291 ? -13.933 -5.422 3.236 1.00 91.25 291 SER A N 1
ATOM 2276 C CA . SER A 1 291 ? -14.477 -5.537 1.875 1.00 91.25 291 SER A CA 1
ATOM 2277 C C . SER A 1 291 ? -13.975 -6.761 1.113 1.00 91.25 291 SER A C 1
ATOM 2279 O O . SER A 1 291 ? -12.921 -6.755 0.471 1.00 91.25 291 SER A O 1
ATOM 2281 N N . ASN A 1 292 ? -14.821 -7.792 1.039 1.00 92.19 292 ASN A N 1
ATOM 2282 C CA . ASN A 1 292 ? -14.584 -8.957 0.177 1.00 92.19 292 ASN A CA 1
ATOM 2283 C C . ASN A 1 292 ? -14.469 -8.581 -1.310 1.00 92.19 292 ASN A C 1
ATOM 2285 O O . ASN A 1 292 ? -13.736 -9.226 -2.061 1.00 92.19 292 ASN A O 1
ATOM 2289 N N . LYS A 1 293 ? -15.147 -7.509 -1.743 1.00 94.06 293 LYS A N 1
ATOM 2290 C CA . LYS A 1 293 ? -15.014 -6.980 -3.107 1.00 94.06 293 LYS A CA 1
ATOM 2291 C C . LYS A 1 293 ? -13.585 -6.497 -3.369 1.00 94.06 293 LYS A C 1
ATOM 2293 O O . LYS A 1 293 ? -13.030 -6.837 -4.413 1.00 94.06 293 LYS A O 1
ATOM 2298 N N . ARG A 1 294 ? -12.987 -5.753 -2.428 1.00 94.44 294 ARG A N 1
ATOM 2299 C CA . ARG A 1 294 ? -11.595 -5.286 -2.535 1.00 94.44 294 ARG A CA 1
ATOM 2300 C C . ARG A 1 294 ? -10.606 -6.451 -2.509 1.00 94.44 294 ARG A C 1
ATOM 2302 O O . ARG A 1 294 ? -9.713 -6.488 -3.349 1.00 94.44 294 ARG A O 1
ATOM 2309 N N . LYS A 1 295 ? -10.812 -7.457 -1.646 1.00 96.56 295 LYS A N 1
ATOM 2310 C CA . LYS A 1 295 ? -9.998 -8.693 -1.657 1.00 96.56 295 LYS A CA 1
ATOM 2311 C C . LYS A 1 295 ? -10.051 -9.397 -3.022 1.00 96.56 295 LYS A C 1
ATOM 2313 O O . LYS A 1 295 ? -9.023 -9.799 -3.563 1.00 96.56 295 LYS A O 1
ATOM 2318 N N . ALA A 1 296 ? -11.241 -9.510 -3.617 1.00 96.25 296 ALA A N 1
ATOM 2319 C CA . ALA A 1 296 ? -11.418 -10.128 -4.930 1.00 96.25 296 ALA A CA 1
ATOM 2320 C C . ALA A 1 296 ? -10.742 -9.334 -6.062 1.00 96.25 296 ALA A C 1
ATOM 2322 O O . ALA A 1 296 ? -10.181 -9.933 -6.978 1.00 96.25 296 ALA A O 1
ATOM 2323 N N . GLU A 1 297 ? -10.785 -8.003 -6.007 1.00 96.12 297 GLU A N 1
ATOM 2324 C CA . GLU A 1 297 ? -10.076 -7.127 -6.942 1.00 96.12 297 GLU A CA 1
ATOM 2325 C C . GLU A 1 297 ? -8.557 -7.303 -6.835 1.00 96.12 297 GLU A C 1
ATOM 2327 O O . GLU A 1 297 ? -7.896 -7.530 -7.850 1.00 96.12 297 GLU A O 1
ATOM 2332 N N . LEU A 1 298 ? -8.023 -7.327 -5.611 1.00 97.25 298 LEU A N 1
ATOM 2333 C CA . LEU A 1 298 ? -6.602 -7.559 -5.356 1.00 97.25 298 LEU A CA 1
ATOM 2334 C C . LEU A 1 298 ? -6.135 -8.915 -5.902 1.00 97.25 298 LEU A C 1
ATOM 2336 O O . LEU A 1 298 ? -5.112 -8.996 -6.577 1.00 97.25 298 LEU A O 1
ATOM 2340 N N . ASN A 1 299 ? -6.924 -9.973 -5.692 1.00 96.75 299 ASN A N 1
ATOM 2341 C CA . ASN A 1 299 ? -6.642 -11.297 -6.249 1.00 96.75 299 ASN A CA 1
ATOM 2342 C C . ASN A 1 299 ? -6.637 -11.299 -7.790 1.00 96.75 299 ASN A C 1
ATOM 2344 O O . ASN A 1 299 ? -5.893 -12.064 -8.398 1.00 96.75 299 ASN A O 1
ATOM 2348 N N . ARG A 1 300 ? -7.447 -10.463 -8.458 1.00 96.12 300 ARG A N 1
ATOM 2349 C CA . ARG A 1 300 ? -7.400 -10.334 -9.928 1.00 96.12 300 ARG A CA 1
ATOM 2350 C C . ARG A 1 300 ? -6.126 -9.643 -10.394 1.00 96.12 300 ARG A C 1
ATOM 2352 O O . ARG A 1 300 ? -5.555 -10.087 -11.385 1.00 96.12 300 ARG A O 1
ATOM 2359 N N . LEU A 1 301 ? -5.680 -8.604 -9.686 1.00 96.00 301 LEU A N 1
ATOM 2360 C CA . LEU A 1 301 ? -4.395 -7.958 -9.964 1.00 96.00 301 LEU A CA 1
ATOM 2361 C C . LEU A 1 301 ? -3.251 -8.963 -9.801 1.00 96.00 301 LEU A C 1
ATOM 2363 O O . LEU A 1 301 ? -2.480 -9.153 -10.733 1.00 96.00 301 LEU A O 1
ATOM 2367 N N . ALA A 1 302 ? -3.226 -9.700 -8.689 1.00 96.25 302 ALA A N 1
ATOM 2368 C CA . ALA A 1 302 ? -2.200 -10.703 -8.399 1.00 96.25 302 ALA A CA 1
ATOM 2369 C C . ALA A 1 302 ? -2.042 -11.770 -9.498 1.00 96.25 302 ALA A C 1
ATOM 2371 O O . ALA A 1 302 ? -0.928 -12.203 -9.798 1.00 96.25 302 ALA A O 1
ATOM 2372 N N . LYS A 1 303 ? -3.153 -12.200 -10.117 1.00 95.88 303 LYS A N 1
ATOM 2373 C CA . LYS A 1 303 ? -3.139 -13.167 -11.232 1.00 95.88 303 LYS A CA 1
ATOM 2374 C C . LYS A 1 303 ? -2.469 -12.627 -12.489 1.00 95.88 303 LYS A C 1
ATOM 2376 O O . LYS A 1 303 ? -1.842 -13.405 -13.195 1.00 95.88 303 LYS A O 1
ATOM 2381 N N . ARG A 1 304 ? -2.633 -11.330 -12.750 1.00 95.38 304 ARG A N 1
ATOM 2382 C CA . ARG A 1 304 ? -2.049 -10.613 -13.892 1.00 95.38 304 ARG A CA 1
ATOM 2383 C C . ARG A 1 304 ? -0.584 -10.251 -13.646 1.00 95.38 304 ARG A C 1
ATOM 2385 O O . ARG A 1 304 ? 0.101 -9.840 -14.569 1.00 95.38 304 ARG A O 1
ATOM 2392 N N . THR A 1 305 ? -0.097 -10.363 -12.408 1.00 95.44 305 THR A N 1
ATOM 2393 C CA . THR A 1 305 ? 1.277 -9.989 -12.068 1.00 95.44 305 THR A CA 1
ATOM 2394 C C . THR A 1 305 ? 2.285 -11.013 -12.556 1.00 95.44 305 THR A C 1
ATOM 2396 O O . THR A 1 305 ? 2.225 -12.190 -12.182 1.00 95.44 305 THR A O 1
ATOM 2399 N N . VAL A 1 306 ? 3.256 -10.536 -13.322 1.00 92.88 306 VAL A N 1
ATOM 2400 C CA . VAL A 1 306 ? 4.376 -11.306 -13.852 1.00 92.88 306 VAL A CA 1
ATOM 2401 C C . VAL A 1 306 ? 5.680 -10.576 -13.554 1.00 92.88 306 VAL A C 1
ATOM 2403 O O . VAL A 1 306 ? 5.746 -9.351 -13.574 1.00 92.88 306 VAL A O 1
ATOM 2406 N N . THR A 1 307 ? 6.718 -11.347 -13.252 1.00 89.88 307 THR A N 1
ATOM 2407 C CA . THR A 1 307 ? 8.077 -10.833 -13.076 1.00 89.88 307 THR A CA 1
ATOM 2408 C C . THR A 1 307 ? 8.870 -11.078 -14.343 1.00 89.88 307 THR A C 1
ATOM 2410 O O . THR A 1 307 ? 8.745 -12.147 -14.945 1.00 89.88 307 THR A O 1
ATOM 2413 N N . MET A 1 308 ? 9.711 -10.116 -14.705 1.00 85.56 308 MET A N 1
ATOM 2414 C CA . MET A 1 308 ? 10.622 -10.233 -15.833 1.00 85.56 308 MET A CA 1
ATOM 2415 C C . MET A 1 308 ? 12.058 -9.943 -15.397 1.00 85.56 308 MET A C 1
ATOM 2417 O O . MET A 1 308 ? 12.354 -8.876 -14.862 1.00 85.56 308 MET A O 1
ATOM 2421 N N . ALA A 1 309 ? 12.959 -10.889 -15.670 1.00 82.06 309 ALA A N 1
ATOM 2422 C CA . ALA A 1 309 ? 14.390 -10.667 -15.529 1.00 82.06 309 ALA A CA 1
ATOM 2423 C C . ALA A 1 309 ? 14.866 -9.811 -16.707 1.00 82.06 309 ALA A C 1
ATOM 2425 O O . ALA A 1 309 ? 15.015 -10.305 -17.821 1.00 82.06 309 ALA A O 1
ATOM 2426 N N . ILE A 1 310 ? 15.075 -8.519 -16.463 1.00 82.75 310 ILE A N 1
ATOM 2427 C CA . ILE A 1 310 ? 15.415 -7.564 -17.525 1.00 82.75 310 ILE A CA 1
ATOM 2428 C C . ILE A 1 310 ? 16.901 -7.604 -17.928 1.00 82.75 310 ILE A C 1
ATOM 2430 O O . ILE A 1 310 ? 17.294 -7.038 -18.941 1.00 82.75 310 ILE A O 1
ATOM 2434 N N . ALA A 1 311 ? 17.742 -8.291 -17.149 1.00 73.81 311 ALA A N 1
ATOM 2435 C CA . ALA A 1 311 ? 19.189 -8.300 -17.350 1.00 73.81 311 ALA A CA 1
ATOM 2436 C C . ALA A 1 311 ? 19.634 -8.925 -18.686 1.00 73.81 311 ALA A C 1
ATOM 2438 O O . ALA A 1 311 ? 20.706 -8.580 -19.162 1.00 73.81 311 ALA A O 1
ATOM 2439 N N . ASP A 1 312 ? 18.834 -9.793 -19.305 1.00 76.19 312 ASP A N 1
ATOM 2440 C CA . ASP A 1 312 ? 19.161 -10.411 -20.601 1.00 76.19 312 ASP A CA 1
ATOM 2441 C C . ASP A 1 312 ? 18.347 -9.813 -21.767 1.00 76.19 312 ASP A C 1
ATOM 2443 O O . ASP A 1 312 ? 18.397 -10.322 -22.884 1.00 76.19 312 ASP A O 1
ATOM 2447 N N . ASP A 1 313 ? 17.576 -8.749 -21.521 1.00 89.00 313 ASP A N 1
ATOM 2448 C CA . ASP A 1 313 ? 16.757 -8.100 -22.543 1.00 89.00 313 ASP A CA 1
ATOM 2449 C C . ASP A 1 313 ? 17.622 -7.202 -23.449 1.00 89.00 313 ASP A C 1
ATOM 2451 O O . ASP A 1 313 ? 18.303 -6.287 -22.977 1.00 89.00 313 ASP A O 1
ATOM 2455 N N . ASP A 1 314 ? 17.591 -7.464 -24.761 1.00 89.56 314 ASP A N 1
ATOM 2456 C CA . ASP A 1 314 ? 18.410 -6.761 -25.759 1.00 89.56 314 ASP A CA 1
ATOM 2457 C C . ASP A 1 314 ? 18.160 -5.246 -25.764 1.00 89.56 314 ASP A C 1
ATOM 2459 O O . ASP A 1 314 ? 19.100 -4.457 -25.909 1.00 89.56 314 ASP A O 1
ATOM 2463 N N . LEU A 1 315 ? 16.903 -4.823 -25.597 1.00 89.19 315 LEU A N 1
ATOM 2464 C CA . LEU A 1 315 ? 16.548 -3.409 -25.575 1.00 89.19 315 LEU A CA 1
ATOM 2465 C C . LEU A 1 315 ? 17.056 -2.755 -24.294 1.00 89.19 315 LEU A C 1
ATOM 2467 O O . LEU A 1 315 ? 17.633 -1.668 -24.346 1.00 89.19 315 LEU A O 1
ATOM 2471 N N . TRP A 1 316 ? 16.875 -3.401 -23.146 1.00 92.19 316 TRP A N 1
ATOM 2472 C CA . TRP A 1 316 ? 17.388 -2.865 -21.890 1.00 92.19 316 TRP A CA 1
ATOM 2473 C C . TRP A 1 316 ? 18.915 -2.765 -21.888 1.00 92.19 316 TRP A C 1
ATOM 2475 O O . TRP A 1 316 ? 19.450 -1.744 -21.456 1.00 92.19 316 TRP A O 1
ATOM 2485 N N . GLN A 1 317 ? 19.621 -3.763 -22.424 1.00 88.88 317 GLN A N 1
ATOM 2486 C CA . GLN A 1 317 ? 21.080 -3.738 -22.570 1.00 88.88 317 GLN A CA 1
ATOM 2487 C C . GLN A 1 317 ? 21.549 -2.618 -23.508 1.00 88.88 317 GLN A C 1
ATOM 2489 O O . GLN A 1 317 ? 22.495 -1.887 -23.191 1.00 88.88 317 GLN A O 1
ATOM 2494 N N . ASP A 1 318 ? 20.865 -2.429 -24.639 1.00 91.44 318 ASP A N 1
ATOM 2495 C CA . ASP A 1 318 ? 21.130 -1.323 -25.560 1.00 91.44 318 ASP A CA 1
ATOM 2496 C C . ASP A 1 318 ? 20.924 0.039 -24.876 1.00 91.44 318 ASP A C 1
ATOM 2498 O O . ASP A 1 318 ? 21.799 0.908 -24.964 1.00 91.44 318 ASP A O 1
ATOM 2502 N N . ILE A 1 319 ? 19.832 0.208 -24.125 1.00 91.50 319 ILE A N 1
ATOM 2503 C CA . ILE A 1 319 ? 19.562 1.412 -23.326 1.00 91.50 319 ILE A CA 1
ATOM 2504 C C . ILE A 1 319 ? 20.664 1.623 -22.279 1.00 91.50 319 ILE A C 1
ATOM 2506 O O . ILE A 1 319 ? 21.249 2.709 -22.219 1.00 91.50 319 ILE A O 1
ATOM 2510 N N . LEU A 1 320 ? 20.985 0.600 -21.482 1.00 89.56 320 LEU A N 1
ATOM 2511 C CA . LEU A 1 320 ? 21.990 0.673 -20.421 1.00 89.56 320 LEU A CA 1
ATOM 2512 C C . LEU A 1 320 ? 23.352 1.109 -20.974 1.00 89.56 320 LEU A C 1
ATOM 2514 O O . LEU A 1 320 ? 23.987 1.994 -20.401 1.00 89.56 320 LEU A O 1
ATOM 2518 N N . SER A 1 321 ? 23.773 0.553 -22.114 1.00 88.62 321 SER A N 1
ATOM 2519 C CA . SER A 1 321 ? 25.061 0.869 -22.752 1.00 88.62 321 SER A CA 1
ATOM 2520 C C . SER A 1 321 ? 25.200 2.337 -23.186 1.00 88.62 321 SER A C 1
ATOM 2522 O O . SER A 1 321 ? 26.315 2.846 -23.335 1.00 88.62 321 SER A O 1
ATOM 2524 N N . LYS A 1 322 ? 24.073 3.033 -23.382 1.00 90.44 322 LYS A N 1
ATOM 2525 C CA . LYS A 1 322 ? 24.015 4.427 -23.845 1.00 90.44 322 LYS A CA 1
ATOM 2526 C C . LYS A 1 322 ? 23.950 5.437 -22.701 1.00 90.44 322 LYS A C 1
ATOM 2528 O O . LYS A 1 322 ? 24.246 6.614 -22.925 1.00 90.44 322 LYS A O 1
ATOM 2533 N N . ILE A 1 323 ? 23.587 5.013 -21.491 1.00 86.25 323 ILE A N 1
ATOM 2534 C CA . ILE A 1 323 ? 23.491 5.899 -20.326 1.00 86.25 323 ILE A CA 1
ATOM 2535 C C . ILE A 1 323 ? 24.887 6.091 -19.727 1.00 86.25 323 ILE A C 1
ATOM 2537 O O . ILE A 1 323 ? 25.565 5.139 -19.351 1.00 86.25 323 ILE A O 1
ATOM 2541 N N . LYS A 1 324 ? 25.318 7.348 -19.602 1.00 75.69 324 LYS A N 1
ATOM 2542 C CA . LYS A 1 324 ? 26.559 7.707 -18.904 1.00 75.69 324 LYS A CA 1
ATOM 2543 C C . LYS A 1 324 ? 26.261 8.113 -17.463 1.00 75.69 324 LYS A C 1
ATOM 2545 O O . LYS A 1 324 ? 25.234 8.737 -17.189 1.00 75.69 324 LYS A O 1
ATOM 2550 N N . LEU A 1 325 ? 27.173 7.779 -16.549 1.00 62.59 325 LEU A N 1
ATOM 2551 C CA . LEU A 1 325 ? 27.216 8.406 -15.230 1.00 62.59 325 LEU A CA 1
ATOM 2552 C C . LEU A 1 325 ? 27.609 9.868 -15.442 1.00 62.59 325 LEU A C 1
ATOM 2554 O O . LEU A 1 325 ? 28.723 10.153 -15.869 1.00 62.59 325 LEU A O 1
ATOM 2558 N N . GLU A 1 326 ? 26.671 10.776 -15.208 1.00 60.81 326 GLU A N 1
ATOM 2559 C CA . GLU A 1 326 ? 27.018 12.158 -14.898 1.00 60.81 326 GLU A CA 1
ATOM 2560 C C . GLU A 1 326 ? 27.230 12.228 -13.384 1.00 60.81 326 GLU A C 1
ATOM 2562 O O . GLU A 1 326 ? 26.386 11.715 -12.633 1.00 60.81 326 GLU A O 1
ATOM 2567 N N . ASP A 1 327 ? 28.386 12.778 -12.996 1.00 50.06 327 ASP A N 1
ATOM 2568 C CA . ASP A 1 327 ? 28.869 12.909 -11.613 1.00 50.06 327 ASP A CA 1
ATOM 2569 C C . ASP A 1 327 ? 27.868 13.618 -10.686 1.00 50.06 327 ASP A C 1
ATOM 2571 O O . ASP A 1 327 ? 27.257 14.634 -11.105 1.00 50.06 327 ASP A O 1
#

Radius of gyration: 21.8 Å; Cα contacts (8 Å, |Δi|>4): 654; chains: 1; bounding box: 53×56×52 Å

pLDDT: mean 91.34, std 7.71, range [50.06, 98.31]

Mean predicted aligned error: 10.83 Å